Protein AF-A0A9Q6S818-F1 (afdb_monomer_lite)

Radius of gyration: 16.96 Å; chains: 1; bounding box: 37×35×47 Å

Secondary structure (DSSP, 8-state):
-PPPP-EEEEE--GGGHHHHHHHHHHHHHTT-EEE--SS---SSSHHHHHHHHHHT-SEEEEEE-TTTTTTTTSTT-HHHHHHHHHHHTT-EEEEEE-TT--TTSHHHHTT--GGGGGGGGS--EE--GGGHHHHHHHIIIIISSS---SPPPPPPHHHHHHHHHHHHHHHTSPPPPHHHHHHHHHHHHHHH--SHHHHHHHHHHHHHHH-

Sequence (211 aa):
MDRVEKSVFISYRRTNAPWALAVFLNLTQHGYDVFFDYQGIASGDFETVILENIRARAHFLILLTPSALERCDGADDWLRREIEVALNNRRNIVPLMLEGFDFGTPAIANHLTGKIDALRRYNALRLPMEYFFEAMSRLRDRHLNVPLTAAIHPASMTAQKAAKKDQASAATAVAVDGNELTAQQWFEQGFNATDPNEKVRCYSEVIRRLL

Foldseek 3Di:
DFDQAQEEEEQFDPLCLLVLLVLLQLSVVVPHNYFYCNPVPPDDPVVQLLLLSLLQGQEYEYEDFLCTLQPLQDPPDPSVVSLVSNVVQVHLYEYEYELPDDCPDPSNVVSCDDPNVCVVVHDYFYQYPVCNVVSSVCCVPPSSRDRGPGDRDHRDPVSVVVRVVSSVVSNPDDNRDPLSVVLSSLCSQLVPDPDPVSVVVSNVSSVVSVD

pLDDT: mean 90.52, std 8.69, range [45.56, 98.69]

Organism: NCBI:txid75105

InterPro domains:
  IPR000157 Toll/interleukin-1 receptor homology (TIR) domain [PF13676] (8-108)
  IPR000157 Toll/interleukin-1 receptor homology (TIR) domain [PS50104] (4-129)
  IPR035897 Toll/interleukin-1 receptor homology (TIR) domain superfamily [G3DSA:3.40.50.10140] (5-121)
  IPR035897 Toll/interleukin-1 receptor homology (TIR) domain superfamily [SSF52200] (4-103)
  IPR039184 Sterile alpha and TIR motif-containing protein 1 [PTHR22998] (7-182)

Structure (mmCIF, N/CA/C/O backbone):
data_AF-A0A9Q6S818-F1
#
_entry.id   AF-A0A9Q6S818-F1
#
loop_
_atom_site.group_PDB
_atom_site.id
_atom_site.type_symbol
_atom_site.label_atom_id
_atom_site.label_alt_id
_atom_site.label_comp_id
_atom_site.label_asym_id
_atom_site.label_entity_id
_atom_site.label_seq_id
_atom_site.pdbx_PDB_ins_code
_atom_site.Cartn_x
_atom_site.Cartn_y
_atom_site.Cartn_z
_atom_site.occupancy
_atom_site.B_iso_or_equiv
_atom_site.auth_seq_id
_atom_site.auth_comp_id
_atom_site.auth_asym_id
_atom_site.auth_atom_id
_atom_site.pdbx_PDB_model_num
ATOM 1 N N . MET A 1 1 ? -19.390 -15.065 17.633 1.00 46.06 1 MET A N 1
ATOM 2 C CA . MET A 1 1 ? -18.849 -14.772 16.292 1.00 46.06 1 MET A CA 1
ATOM 3 C C . MET A 1 1 ? -17.744 -13.769 16.499 1.00 46.06 1 MET A C 1
ATOM 5 O O . MET A 1 1 ? -18.035 -12.688 17.000 1.00 46.06 1 MET A O 1
ATOM 9 N N . ASP A 1 2 ? -16.504 -14.157 16.224 1.00 59.09 2 ASP A N 1
ATOM 10 C CA . ASP A 1 2 ? -15.371 -13.244 16.355 1.00 59.09 2 ASP A CA 1
ATOM 11 C C . ASP A 1 2 ? -15.578 -12.066 15.402 1.00 59.09 2 ASP A C 1
ATOM 13 O O . ASP A 1 2 ? -15.939 -12.244 14.235 1.00 59.09 2 ASP A O 1
ATOM 17 N N . ARG A 1 3 ? -15.453 -10.846 15.928 1.00 67.56 3 ARG A N 1
ATOM 18 C CA . ARG A 1 3 ? -15.653 -9.623 15.155 1.00 67.56 3 ARG A CA 1
ATOM 19 C C . ARG A 1 3 ? -14.507 -9.500 14.156 1.00 67.56 3 ARG A C 1
ATOM 21 O O . ARG A 1 3 ? -13.349 -9.430 14.551 1.00 67.56 3 ARG A O 1
ATOM 28 N N . VAL A 1 4 ? -14.840 -9.464 12.870 1.00 83.00 4 VAL A N 1
ATOM 29 C CA . VAL A 1 4 ? -13.870 -9.159 11.815 1.00 83.00 4 VAL A CA 1
ATOM 30 C C . VAL A 1 4 ? -13.569 -7.672 11.891 1.00 83.00 4 VAL A C 1
ATOM 32 O O . VAL A 1 4 ? -14.469 -6.834 11.774 1.00 83.00 4 VAL A O 1
ATOM 35 N N . GLU A 1 5 ? -12.307 -7.351 12.130 1.00 91.44 5 GLU A N 1
ATOM 36 C CA . GLU A 1 5 ? -11.853 -5.971 12.147 1.00 91.44 5 GLU A CA 1
ATOM 37 C C . GLU A 1 5 ? -11.855 -5.404 10.729 1.00 91.44 5 GLU A C 1
ATOM 39 O O . GLU A 1 5 ? -11.585 -6.097 9.753 1.00 91.44 5 GLU A O 1
ATOM 44 N N . LYS A 1 6 ? -12.191 -4.123 10.602 1.00 94.69 6 LYS A N 1
ATOM 45 C CA . LYS A 1 6 ? -12.276 -3.443 9.302 1.00 94.69 6 LYS A CA 1
ATOM 46 C C . LYS A 1 6 ? -11.337 -2.247 9.206 1.00 94.69 6 LYS A C 1
ATOM 48 O O . LYS A 1 6 ? -11.573 -1.343 8.415 1.00 94.69 6 LYS A O 1
ATOM 53 N N . SER A 1 7 ? -10.280 -2.226 10.011 1.00 96.44 7 SER A N 1
ATOM 54 C CA . SER A 1 7 ? -9.296 -1.146 10.009 1.00 96.44 7 SER A CA 1
ATOM 55 C C . SER A 1 7 ? -8.042 -1.545 9.220 1.00 96.44 7 SER A C 1
ATOM 57 O O . SER A 1 7 ? -7.454 -2.605 9.450 1.00 96.44 7 SER A O 1
ATOM 59 N N . VAL A 1 8 ? -7.649 -0.715 8.252 1.00 98.06 8 VAL A N 1
ATOM 60 C CA . VAL A 1 8 ? -6.630 -1.032 7.238 1.00 98.06 8 VAL A CA 1
ATOM 61 C C . VAL A 1 8 ? -5.610 0.094 7.113 1.00 98.06 8 VAL A C 1
ATOM 63 O O . VAL A 1 8 ? -5.975 1.243 6.888 1.00 98.06 8 VAL A O 1
ATOM 66 N N . PHE A 1 9 ? -4.330 -0.221 7.266 1.00 98.12 9 PHE A N 1
ATOM 67 C CA . PHE A 1 9 ? -3.237 0.672 6.891 1.00 98.12 9 PHE A CA 1
ATOM 68 C C . PHE A 1 9 ? -2.761 0.310 5.479 1.00 98.12 9 PHE A C 1
ATOM 70 O O . PHE A 1 9 ? -2.552 -0.874 5.217 1.00 98.12 9 PHE A O 1
ATOM 77 N N . ILE A 1 10 ? -2.578 1.286 4.585 1.00 98.50 10 ILE A N 1
ATOM 78 C CA . ILE A 1 10 ? -1.986 1.073 3.254 1.00 98.50 10 ILE A CA 1
ATOM 79 C C . ILE A 1 10 ? -0.596 1.708 3.208 1.00 98.50 10 ILE A C 1
ATOM 81 O O . ILE A 1 10 ? -0.443 2.921 3.311 1.00 98.50 10 ILE A O 1
ATOM 85 N N . SER A 1 11 ? 0.404 0.859 3.011 1.00 97.75 11 SER A N 1
ATOM 86 C CA . SER A 1 11 ? 1.807 1.198 2.810 1.00 97.75 11 SER A CA 1
ATOM 87 C C . SER A 1 11 ? 2.137 1.133 1.318 1.00 97.75 11 SER A C 1
ATOM 89 O O . SER A 1 11 ? 1.777 0.172 0.630 1.00 97.75 11 SER A O 1
ATOM 91 N N . TYR A 1 12 ? 2.764 2.178 0.781 1.00 96.31 12 TYR A N 1
ATOM 92 C CA . TYR A 1 12 ? 2.995 2.322 -0.657 1.00 96.31 12 TYR A CA 1
ATOM 93 C C . TYR A 1 12 ? 4.141 3.303 -0.943 1.00 96.31 12 TYR A C 1
ATOM 95 O O . TYR A 1 12 ? 4.525 4.110 -0.096 1.00 96.31 12 TYR A O 1
ATOM 103 N N . ARG A 1 13 ? 4.695 3.258 -2.159 1.00 93.06 13 ARG A N 1
ATOM 104 C CA . ARG A 1 13 ? 5.561 4.331 -2.668 1.00 93.06 13 ARG A CA 1
ATOM 105 C C . ARG A 1 13 ? 4.714 5.438 -3.267 1.00 93.06 13 ARG A C 1
ATOM 107 O O . ARG A 1 13 ? 3.724 5.151 -3.919 1.00 93.06 13 ARG A O 1
ATOM 114 N N . ARG A 1 14 ? 5.146 6.696 -3.142 1.00 88.62 14 ARG A N 1
ATOM 115 C CA . ARG A 1 14 ? 4.432 7.853 -3.723 1.00 88.62 14 ARG A CA 1
ATOM 116 C C . ARG A 1 14 ? 4.210 7.745 -5.234 1.00 88.62 14 ARG A C 1
ATOM 118 O O . ARG A 1 14 ? 3.197 8.226 -5.723 1.00 88.62 14 ARG A O 1
ATOM 125 N N . THR A 1 15 ? 5.109 7.073 -5.952 1.00 87.12 15 THR A N 1
ATOM 126 C CA . THR A 1 15 ? 4.954 6.719 -7.376 1.00 87.12 15 THR A CA 1
ATOM 127 C C . THR A 1 15 ? 3.711 5.870 -7.654 1.00 87.12 15 THR A C 1
ATOM 129 O O . THR A 1 15 ? 3.217 5.860 -8.771 1.00 87.12 15 THR A O 1
ATOM 132 N N . ASN A 1 16 ? 3.174 5.213 -6.625 1.00 90.56 16 ASN A N 1
ATOM 133 C CA . ASN A 1 16 ? 2.049 4.291 -6.677 1.00 90.56 16 ASN A CA 1
ATOM 134 C C . ASN A 1 16 ? 0.777 4.908 -6.064 1.00 90.56 16 ASN A C 1
ATOM 136 O O . ASN A 1 16 ? -0.156 4.181 -5.710 1.00 90.56 16 ASN A O 1
ATOM 140 N N . ALA A 1 17 ? 0.746 6.235 -5.875 1.00 91.56 17 ALA A N 1
ATOM 141 C CA . ALA A 1 17 ? -0.388 6.949 -5.290 1.00 91.56 17 ALA A CA 1
ATOM 142 C C . ALA A 1 17 ? -1.730 6.670 -5.993 1.00 91.56 17 ALA A C 1
ATOM 144 O O . ALA A 1 17 ? -2.706 6.453 -5.270 1.00 91.56 17 ALA A O 1
ATOM 145 N N . PRO A 1 18 ? -1.805 6.573 -7.339 1.00 91.88 18 PRO A N 1
ATOM 146 C CA . PRO A 1 18 ? -3.041 6.195 -8.025 1.00 91.88 18 PRO A CA 1
ATOM 147 C C . PRO A 1 18 ? -3.608 4.849 -7.548 1.00 91.88 18 PRO A C 1
ATOM 149 O O . PRO A 1 18 ? -4.795 4.743 -7.240 1.00 91.88 18 PRO A O 1
ATOM 152 N N . TRP A 1 19 ? -2.765 3.822 -7.386 1.00 94.69 19 TRP A N 1
ATOM 153 C CA . TRP A 1 19 ? -3.207 2.526 -6.857 1.00 94.69 19 TRP A CA 1
ATOM 154 C C . TRP A 1 19 ? -3.614 2.586 -5.388 1.00 94.69 19 TRP A C 1
ATOM 156 O O . TRP A 1 19 ? -4.632 2.001 -5.018 1.00 94.69 19 TRP A O 1
ATOM 166 N N . ALA A 1 20 ? -2.844 3.281 -4.545 1.00 95.81 20 ALA A N 1
ATOM 167 C CA . ALA A 1 20 ? -3.191 3.443 -3.133 1.00 95.81 20 ALA A CA 1
ATOM 168 C C . ALA A 1 20 ? -4.554 4.129 -2.974 1.00 95.81 20 ALA A C 1
ATOM 170 O O . ALA A 1 20 ? -5.391 3.654 -2.204 1.00 95.81 20 ALA A O 1
ATOM 171 N N . LEU A 1 21 ? -4.812 5.176 -3.763 1.00 95.31 21 LEU A N 1
ATOM 172 C CA . LEU A 1 21 ? -6.091 5.873 -3.787 1.00 95.31 21 LEU A CA 1
ATOM 173 C C . LEU A 1 21 ? -7.224 4.972 -4.304 1.00 95.31 21 LEU A C 1
ATOM 175 O O . LEU A 1 21 ? -8.287 4.919 -3.686 1.00 95.31 21 LEU A O 1
ATOM 179 N N . ALA A 1 22 ? -7.004 4.201 -5.374 1.00 95.12 22 ALA A N 1
ATOM 180 C CA . ALA A 1 22 ? -8.005 3.267 -5.897 1.00 95.12 22 ALA A CA 1
ATOM 181 C C . ALA A 1 22 ? -8.399 2.194 -4.861 1.00 95.12 22 ALA A C 1
ATOM 183 O O . ALA A 1 22 ? -9.587 1.931 -4.643 1.00 95.12 22 ALA A O 1
ATOM 184 N N . VAL A 1 23 ? -7.413 1.602 -4.177 1.00 97.44 23 VAL A N 1
ATOM 185 C CA . VAL A 1 23 ? -7.635 0.631 -3.093 1.00 97.44 23 VAL A CA 1
ATOM 186 C C . VAL A 1 23 ? -8.357 1.293 -1.916 1.00 97.44 23 VAL A C 1
ATOM 188 O O . VAL A 1 23 ? -9.327 0.730 -1.404 1.00 97.44 23 VAL A O 1
ATOM 191 N N . PHE A 1 24 ? -7.939 2.499 -1.519 1.00 97.75 24 PHE A N 1
ATOM 192 C CA . PHE A 1 24 ? -8.573 3.283 -0.458 1.00 97.75 24 PHE A CA 1
ATOM 193 C C . PHE A 1 24 ? -10.056 3.546 -0.740 1.00 97.75 24 PHE A C 1
ATOM 195 O O . PHE A 1 24 ? -10.899 3.246 0.110 1.00 97.75 24 PHE A O 1
ATOM 202 N N . LEU A 1 25 ? -10.388 4.062 -1.927 1.00 96.06 25 LEU A N 1
ATOM 203 C CA . LEU A 1 25 ? -11.764 4.378 -2.314 1.00 96.06 25 LEU A CA 1
ATOM 204 C C . LEU A 1 25 ? -12.632 3.119 -2.299 1.00 96.06 25 LEU A C 1
ATOM 206 O O . LEU A 1 25 ? -13.711 3.113 -1.704 1.00 96.06 25 LEU A O 1
ATOM 210 N N . ASN A 1 26 ? -12.137 2.027 -2.885 1.00 96.88 26 ASN A N 1
ATOM 211 C CA . ASN A 1 26 ? -12.872 0.772 -2.939 1.00 96.88 26 ASN A CA 1
ATOM 212 C C . ASN A 1 26 ? -13.132 0.187 -1.539 1.00 96.88 26 ASN A C 1
ATOM 214 O O . ASN A 1 26 ? -14.260 -0.202 -1.240 1.00 96.88 26 ASN A O 1
ATOM 218 N N . LEU A 1 27 ? -12.126 0.146 -0.662 1.00 98.00 27 LEU A N 1
ATOM 219 C CA . LEU A 1 27 ? -12.290 -0.366 0.701 1.00 98.00 27 LEU A CA 1
ATOM 220 C C . LEU A 1 27 ? -13.211 0.528 1.543 1.00 98.00 27 LEU A C 1
ATOM 222 O O . LEU A 1 27 ? -14.091 0.018 2.237 1.00 98.00 27 LEU A O 1
ATOM 226 N N . THR A 1 28 ? -13.074 1.850 1.436 1.00 96.69 28 THR A N 1
ATOM 227 C CA . THR A 1 28 ? -13.917 2.811 2.167 1.00 96.69 28 THR A CA 1
ATOM 228 C C . THR A 1 28 ? -15.388 2.682 1.762 1.00 96.69 28 THR A C 1
ATOM 230 O O . THR A 1 28 ? -16.261 2.628 2.628 1.00 96.69 28 THR A O 1
ATOM 233 N N . GLN A 1 29 ? -15.676 2.507 0.465 1.00 96.12 29 GLN A N 1
ATOM 234 C CA . GLN A 1 29 ? -17.032 2.226 -0.036 1.00 96.12 29 GLN A CA 1
ATOM 235 C C . GLN A 1 29 ? -17.642 0.936 0.543 1.00 96.12 29 GLN A C 1
ATOM 237 O O . GLN A 1 29 ? -18.862 0.801 0.587 1.00 96.12 29 GLN A O 1
ATOM 242 N N . HIS A 1 30 ? -16.815 0.005 1.029 1.00 96.81 30 HIS A N 1
ATOM 243 C CA . HIS A 1 30 ? -17.241 -1.251 1.659 1.00 96.81 30 HIS A CA 1
ATOM 244 C C . HIS A 1 30 ? -17.150 -1.219 3.201 1.00 96.81 30 HIS A C 1
ATOM 246 O O . HIS A 1 30 ? -17.195 -2.264 3.866 1.00 96.81 30 HIS A O 1
ATOM 252 N N . GLY A 1 31 ? -17.053 -0.019 3.783 1.00 96.00 31 GLY A N 1
ATOM 253 C CA . GLY A 1 31 ? -17.130 0.212 5.225 1.00 96.00 31 GLY A CA 1
ATOM 254 C C . GLY A 1 31 ? -15.853 -0.119 5.994 1.00 96.00 31 GLY A C 1
ATOM 255 O O . GLY A 1 31 ? -15.938 -0.459 7.175 1.00 96.00 31 GLY A O 1
ATOM 256 N N . TYR A 1 32 ? -14.691 -0.071 5.338 1.00 97.44 32 TYR A N 1
ATOM 257 C CA . TYR A 1 32 ? -13.397 -0.156 6.014 1.00 97.44 32 TYR A CA 1
ATOM 258 C C . TYR A 1 32 ? -12.926 1.226 6.490 1.00 97.44 32 TYR A C 1
ATOM 260 O O . TYR A 1 32 ? -13.090 2.221 5.789 1.00 97.44 32 TYR A O 1
ATOM 268 N N . ASP A 1 33 ? -12.304 1.270 7.669 1.00 96.75 33 ASP A N 1
ATOM 269 C CA . ASP A 1 33 ? -11.538 2.419 8.162 1.00 96.75 33 ASP A CA 1
ATOM 270 C C . ASP A 1 33 ? -10.105 2.333 7.624 1.00 96.75 33 ASP A C 1
ATOM 272 O O . ASP A 1 33 ? -9.263 1.602 8.153 1.00 96.75 33 ASP A O 1
ATOM 276 N N . VAL A 1 34 ? -9.836 3.050 6.536 1.00 97.75 34 VAL A N 1
ATOM 277 C CA . VAL A 1 34 ? -8.579 2.943 5.788 1.00 97.75 34 VAL A CA 1
ATOM 278 C C . VAL A 1 34 ? -7.716 4.174 6.014 1.00 97.75 34 VAL A C 1
ATOM 280 O O . VAL A 1 34 ? -8.200 5.289 5.861 1.00 97.75 34 VAL A O 1
ATOM 283 N N . PHE A 1 35 ? -6.437 4.005 6.332 1.00 96.56 35 PHE A N 1
ATOM 284 C CA . PHE A 1 35 ? -5.482 5.111 6.420 1.00 96.56 35 PHE A CA 1
ATOM 285 C C . PHE A 1 35 ? -4.232 4.846 5.595 1.00 96.56 35 PHE A C 1
ATOM 287 O O . PHE A 1 35 ? -3.737 3.721 5.540 1.00 96.56 35 PHE A O 1
ATOM 294 N N . PHE A 1 36 ? -3.728 5.917 4.995 1.00 95.25 36 PHE A N 1
ATOM 295 C CA . PHE A 1 36 ? -2.456 5.994 4.297 1.00 95.25 36 PHE A CA 1
ATOM 296 C C . PHE A 1 36 ? -2.005 7.456 4.278 1.00 95.25 36 PHE A C 1
ATOM 298 O O . PHE A 1 36 ? -2.848 8.355 4.319 1.00 95.25 36 PHE A O 1
ATOM 305 N N . ASP A 1 37 ? -0.695 7.693 4.221 1.00 91.62 37 ASP A N 1
ATOM 306 C CA . ASP A 1 37 ? -0.135 9.044 4.096 1.00 91.62 37 ASP A CA 1
ATOM 307 C C . ASP A 1 37 ? -0.396 9.580 2.681 1.00 91.62 37 ASP A C 1
ATOM 309 O O . ASP A 1 37 ? 0.399 9.370 1.765 1.00 91.62 37 ASP A O 1
ATOM 313 N N . TYR A 1 38 ? -1.554 10.210 2.476 1.00 87.69 38 TYR A N 1
ATOM 314 C CA . TYR A 1 38 ? -1.954 10.750 1.173 1.00 87.69 38 TYR A CA 1
ATOM 315 C C . TYR A 1 38 ? -1.292 12.100 0.881 1.00 87.69 38 TYR A C 1
ATOM 317 O O . TYR A 1 38 ? -0.806 12.332 -0.223 1.00 87.69 38 TYR A O 1
ATOM 325 N N . GLN A 1 39 ? -1.271 13.007 1.863 1.00 80.62 39 GLN A N 1
ATOM 326 C CA . GLN A 1 39 ? -0.778 14.370 1.652 1.00 80.62 39 GLN A CA 1
ATOM 327 C C . GLN A 1 39 ? 0.747 14.485 1.766 1.00 80.62 39 GLN A C 1
ATOM 329 O O . GLN A 1 39 ? 1.303 15.491 1.326 1.00 80.62 39 GLN A O 1
ATOM 334 N N . GLY A 1 40 ? 1.426 13.498 2.362 1.00 73.12 40 GLY A N 1
ATOM 335 C CA . GLY A 1 40 ? 2.783 13.689 2.851 1.00 73.12 40 GLY A CA 1
ATOM 336 C C . GLY A 1 40 ? 2.744 14.656 4.025 1.00 73.12 40 GLY A C 1
ATOM 337 O O . GLY A 1 40 ? 2.848 15.866 3.830 1.00 73.12 40 GLY A O 1
ATOM 338 N N . ILE A 1 41 ? 2.538 14.159 5.244 1.00 58.72 41 ILE A N 1
ATOM 339 C CA . ILE A 1 41 ? 2.359 15.042 6.409 1.00 58.72 41 ILE A CA 1
ATOM 340 C C . ILE A 1 41 ? 3.578 15.978 6.556 1.00 58.72 41 ILE A C 1
ATOM 342 O O . ILE A 1 41 ? 4.717 15.560 6.770 1.00 58.72 41 ILE A O 1
ATOM 346 N N . ALA A 1 42 ? 3.318 17.281 6.420 1.00 48.47 42 ALA A N 1
ATOM 347 C CA . ALA A 1 42 ? 4.318 18.339 6.457 1.00 48.47 42 ALA A CA 1
ATOM 348 C C . ALA A 1 42 ? 4.873 18.535 7.883 1.00 48.47 42 ALA A C 1
ATOM 350 O O . ALA A 1 42 ? 4.155 19.004 8.759 1.00 48.47 42 ALA A O 1
ATOM 351 N N . SER A 1 43 ? 6.146 18.163 8.072 1.00 45.56 43 SER A N 1
ATOM 352 C CA . SER A 1 43 ? 7.059 18.432 9.204 1.00 45.56 43 SER A CA 1
ATOM 353 C C . SER A 1 43 ? 6.505 18.309 10.639 1.00 45.56 43 SER A C 1
ATOM 355 O O . SER A 1 43 ? 5.713 19.132 11.094 1.00 45.56 43 SER A O 1
ATOM 357 N N . GLY A 1 44 ? 7.035 17.346 11.401 1.00 62.28 44 GLY A N 1
ATOM 358 C CA . GLY A 1 44 ? 6.781 17.153 12.833 1.00 62.28 44 GLY A CA 1
ATOM 359 C C . GLY A 1 44 ? 6.948 15.688 13.248 1.00 62.28 44 GLY A C 1
ATOM 360 O O . GLY A 1 44 ? 7.698 14.952 12.611 1.00 62.28 44 GLY A O 1
ATOM 361 N N . ASP A 1 45 ? 6.189 15.266 14.266 1.00 68.38 45 ASP A N 1
ATOM 362 C CA . ASP A 1 45 ? 6.062 13.899 14.818 1.00 68.38 45 ASP A CA 1
ATOM 363 C C . ASP A 1 45 ? 5.404 12.885 13.842 1.00 68.38 45 ASP A C 1
ATOM 365 O O . ASP A 1 45 ? 4.618 12.015 14.216 1.00 68.38 45 ASP A O 1
ATOM 369 N N . PHE A 1 46 ? 5.673 13.042 12.544 1.00 79.94 46 PHE A N 1
ATOM 370 C CA . PHE A 1 46 ? 5.094 12.276 11.441 1.00 79.94 46 PHE A CA 1
ATOM 371 C C . PHE A 1 46 ? 5.361 10.778 11.565 1.00 79.94 46 PHE A C 1
ATOM 373 O O . PHE A 1 46 ? 4.457 9.972 11.347 1.00 79.94 46 PHE A O 1
ATOM 380 N N . GLU A 1 47 ? 6.584 10.427 11.971 1.00 86.56 47 GLU A N 1
ATOM 381 C CA . GLU A 1 47 ? 6.970 9.048 12.255 1.00 86.56 47 GLU A CA 1
ATOM 382 C C . GLU A 1 47 ? 5.988 8.413 13.234 1.00 86.56 47 GLU A C 1
ATOM 384 O O . GLU A 1 47 ? 5.368 7.394 12.940 1.00 86.56 47 GLU A O 1
ATOM 389 N N . THR A 1 48 ? 5.789 9.062 14.378 1.00 89.31 48 THR A N 1
ATOM 390 C CA . THR A 1 48 ? 4.908 8.568 15.430 1.00 89.31 48 THR A CA 1
ATOM 391 C C . THR A 1 48 ? 3.482 8.439 14.926 1.00 89.31 48 THR A C 1
ATOM 393 O O . THR A 1 48 ? 2.863 7.403 15.155 1.00 89.31 48 THR A O 1
ATOM 396 N N . VAL A 1 49 ? 2.978 9.416 14.164 1.00 91.25 49 VAL A N 1
ATOM 397 C CA . VAL A 1 49 ? 1.638 9.335 13.567 1.00 91.25 49 VAL A CA 1
ATOM 398 C C . VAL A 1 49 ? 1.490 8.095 12.687 1.00 91.25 49 VAL A C 1
ATOM 400 O O . VAL A 1 49 ? 0.522 7.353 12.861 1.00 91.25 49 VAL A O 1
ATOM 403 N N . ILE A 1 50 ? 2.422 7.837 11.767 1.00 92.94 50 ILE A N 1
ATOM 404 C CA . ILE A 1 50 ? 2.365 6.649 10.904 1.00 92.94 50 ILE A CA 1
ATOM 405 C C . ILE A 1 50 ? 2.429 5.376 11.744 1.00 92.94 50 ILE A C 1
ATOM 407 O O . ILE A 1 50 ? 1.561 4.509 11.627 1.00 92.94 50 ILE A O 1
ATOM 411 N N . LEU A 1 51 ? 3.439 5.261 12.607 1.00 94.19 51 LEU A N 1
ATOM 412 C CA . LEU A 1 51 ? 3.693 4.033 13.352 1.00 94.19 51 LEU A CA 1
ATOM 413 C C . LEU A 1 51 ? 2.553 3.711 14.327 1.00 94.19 51 LEU A C 1
ATOM 415 O O . LEU A 1 51 ? 2.182 2.546 14.478 1.00 94.19 51 LEU A O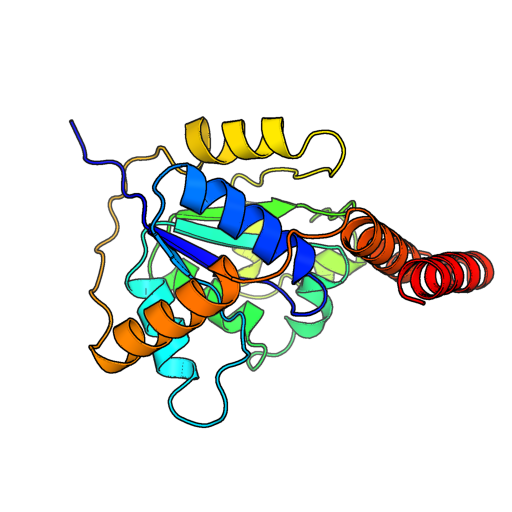 1
ATOM 419 N N . GLU A 1 52 ? 1.955 4.721 14.961 1.00 94.94 52 GLU A N 1
ATOM 420 C CA . GLU A 1 52 ? 0.747 4.556 15.772 1.00 94.94 52 GLU A CA 1
ATOM 421 C C . GLU A 1 52 ? -0.439 4.098 14.929 1.00 94.94 52 GLU A C 1
ATOM 423 O O . GLU A 1 52 ? -1.158 3.183 15.328 1.00 94.94 52 GLU A O 1
ATOM 428 N N . ASN A 1 53 ? -0.627 4.674 13.742 1.00 95.56 53 ASN A N 1
ATOM 429 C CA . ASN A 1 53 ? -1.708 4.280 12.848 1.00 95.56 53 ASN A CA 1
ATOM 430 C C . ASN A 1 53 ? -1.534 2.858 12.284 1.00 95.56 53 ASN A C 1
ATOM 432 O O . ASN A 1 53 ? -2.546 2.217 11.997 1.00 95.56 53 ASN A O 1
ATOM 436 N N . ILE A 1 54 ? -0.308 2.334 12.179 1.00 96.31 54 ILE A N 1
ATOM 437 C CA . ILE A 1 54 ? -0.055 0.911 11.888 1.00 96.31 54 ILE A CA 1
ATOM 438 C C . ILE A 1 54 ? -0.488 0.040 13.074 1.00 96.31 54 ILE A C 1
ATOM 440 O O . ILE A 1 54 ? -1.184 -0.958 12.893 1.00 96.31 54 ILE A O 1
ATOM 444 N N . ARG A 1 55 ? -0.110 0.415 14.304 1.00 95.56 55 ARG A N 1
ATOM 445 C CA . ARG A 1 55 ? -0.442 -0.336 15.536 1.00 95.56 55 ARG A CA 1
ATOM 446 C C . ARG A 1 55 ? -1.939 -0.327 15.862 1.00 95.56 55 ARG A C 1
ATOM 448 O O . ARG A 1 55 ? -2.453 -1.298 16.419 1.00 95.56 55 ARG A O 1
ATOM 455 N N . ALA A 1 56 ? -2.624 0.754 15.500 1.00 95.25 56 ALA A N 1
ATOM 456 C CA . ALA A 1 56 ? -4.053 0.952 15.721 1.00 95.25 56 ALA A CA 1
ATOM 457 C C . ALA A 1 56 ? -4.947 0.242 14.707 1.00 95.25 56 ALA A C 1
ATOM 459 O O . ALA A 1 56 ? -6.170 0.289 14.836 1.00 95.25 56 ALA A O 1
ATOM 460 N N . ARG A 1 57 ? -4.359 -0.419 13.706 1.00 95.31 57 ARG A N 1
ATOM 461 C CA . ARG A 1 57 ? -5.111 -1.100 12.658 1.00 95.31 57 ARG A CA 1
ATOM 462 C C . ARG A 1 57 ? -4.881 -2.591 12.670 1.00 95.31 57 ARG A C 1
ATOM 464 O O . ARG A 1 57 ? -3.882 -3.103 13.170 1.00 95.31 57 ARG A O 1
ATOM 471 N N . ALA A 1 58 ? -5.874 -3.287 12.156 1.00 95.69 58 ALA A N 1
ATOM 472 C CA . ALA A 1 58 ? -5.920 -4.730 12.080 1.00 95.69 58 ALA A CA 1
ATOM 473 C C . ALA A 1 58 ? -5.084 -5.259 10.910 1.00 95.69 58 ALA A C 1
ATOM 475 O O . ALA A 1 58 ? -4.248 -6.157 11.063 1.00 95.69 58 ALA A O 1
ATOM 476 N N . HIS A 1 59 ? -5.304 -4.660 9.744 1.00 97.62 59 HIS A N 1
ATOM 477 C CA . HIS A 1 59 ? -4.729 -5.089 8.482 1.00 97.62 59 HIS A CA 1
ATOM 478 C C . HIS A 1 59 ? -3.677 -4.101 8.001 1.00 97.62 59 HIS A C 1
ATOM 480 O O . HIS A 1 59 ? -3.825 -2.889 8.155 1.00 97.62 59 HIS A O 1
ATOM 486 N N . PHE A 1 60 ? -2.632 -4.635 7.382 1.00 98.12 60 PHE A N 1
ATOM 487 C CA . PHE A 1 60 ? -1.566 -3.869 6.760 1.00 98.12 60 PHE A CA 1
ATOM 488 C C . PHE A 1 60 ? -1.444 -4.312 5.304 1.00 98.12 60 PHE A C 1
ATOM 490 O O . PHE A 1 60 ? -1.028 -5.432 5.014 1.00 98.12 60 PHE A O 1
ATOM 497 N N . LEU A 1 61 ? -1.849 -3.449 4.383 1.00 98.69 61 LEU A N 1
ATOM 498 C CA . LEU A 1 61 ? -1.677 -3.659 2.954 1.00 98.69 61 LEU A CA 1
ATOM 499 C C . LEU A 1 61 ? -0.365 -3.025 2.529 1.00 98.69 61 LEU A C 1
ATOM 501 O O . LEU A 1 61 ? -0.093 -1.888 2.902 1.00 98.69 61 LEU A O 1
ATOM 505 N N . ILE A 1 62 ? 0.415 -3.736 1.723 1.00 98.25 62 ILE A N 1
ATOM 506 C CA . ILE A 1 62 ? 1.592 -3.163 1.075 1.00 98.25 62 ILE A CA 1
ATOM 507 C C . ILE A 1 62 ? 1.487 -3.305 -0.433 1.00 98.25 62 ILE A C 1
ATOM 509 O O . ILE A 1 62 ? 1.318 -4.411 -0.941 1.00 98.25 62 ILE A O 1
ATOM 513 N N . LEU A 1 63 ? 1.582 -2.185 -1.144 1.00 98.00 63 LEU A N 1
ATOM 514 C CA . LEU A 1 63 ? 1.557 -2.153 -2.602 1.00 98.00 63 LEU A CA 1
ATOM 515 C C . LEU A 1 63 ? 2.967 -2.398 -3.135 1.00 98.00 63 LEU A C 1
ATOM 517 O O . LEU A 1 63 ? 3.879 -1.608 -2.895 1.00 98.00 63 LEU A O 1
ATOM 521 N N . LEU A 1 64 ? 3.126 -3.497 -3.865 1.00 97.19 64 LEU A N 1
ATOM 522 C CA . LEU A 1 64 ? 4.396 -3.952 -4.408 1.00 97.19 64 LEU A CA 1
ATOM 523 C C . LEU A 1 64 ? 4.351 -3.888 -5.931 1.00 97.19 64 LEU A C 1
ATOM 525 O O . LEU A 1 64 ? 3.793 -4.773 -6.576 1.00 97.19 64 LEU A O 1
ATOM 529 N N . THR A 1 65 ? 4.932 -2.830 -6.485 1.00 95.44 65 THR A N 1
ATOM 530 C CA . THR A 1 65 ? 5.341 -2.744 -7.893 1.00 95.44 65 THR A CA 1
ATOM 531 C C . THR A 1 65 ? 6.824 -3.094 -8.017 1.00 95.44 65 THR A C 1
ATOM 533 O O . THR A 1 65 ? 7.520 -3.115 -6.996 1.00 95.44 65 THR A O 1
ATOM 536 N N . PRO A 1 66 ? 7.337 -3.397 -9.219 1.00 94.06 6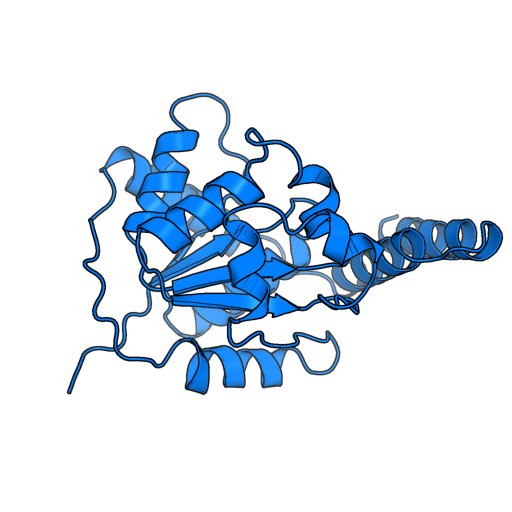6 PRO A N 1
ATOM 537 C CA . PRO A 1 66 ? 8.740 -3.765 -9.402 1.00 94.06 66 PRO A CA 1
ATOM 538 C C . PRO A 1 66 ? 9.753 -2.797 -8.772 1.00 94.06 66 PRO A C 1
ATOM 540 O O . PRO A 1 66 ? 10.697 -3.251 -8.125 1.00 94.06 66 PRO A O 1
ATOM 543 N N . SER A 1 67 ? 9.512 -1.487 -8.859 1.00 92.44 67 SER A N 1
ATOM 544 C CA . SER A 1 67 ? 10.354 -0.462 -8.228 1.00 92.44 67 SER A CA 1
ATOM 545 C C . SER A 1 67 ? 10.146 -0.300 -6.710 1.00 92.44 67 SER A C 1
ATOM 547 O O . SER A 1 67 ? 10.961 0.320 -6.024 1.00 92.44 67 SER A O 1
ATOM 549 N N . ALA A 1 68 ? 9.081 -0.870 -6.128 1.00 93.50 68 ALA A N 1
ATOM 550 C CA . ALA A 1 68 ? 8.638 -0.538 -4.771 1.00 93.50 68 ALA A CA 1
ATOM 551 C C . ALA A 1 68 ? 9.673 -0.843 -3.677 1.00 93.50 68 ALA A C 1
ATOM 553 O O . ALA A 1 68 ? 9.706 -0.158 -2.652 1.00 93.50 68 ALA A O 1
ATOM 554 N N . LEU A 1 69 ? 10.528 -1.849 -3.870 1.00 92.56 69 LEU A N 1
ATOM 555 C CA . LEU A 1 69 ? 11.511 -2.268 -2.868 1.00 92.56 69 LEU A CA 1
ATOM 556 C C . LEU A 1 69 ? 12.923 -1.718 -3.105 1.00 92.56 69 LEU A C 1
ATOM 558 O O . LEU A 1 69 ? 13.772 -1.944 -2.254 1.00 92.56 69 LEU A O 1
ATOM 562 N N . GLU A 1 70 ? 13.170 -0.945 -4.169 1.00 89.81 70 GLU A N 1
ATOM 563 C CA . GLU A 1 70 ? 14.522 -0.509 -4.580 1.00 89.81 70 GLU A CA 1
ATOM 564 C C . GLU A 1 70 ? 15.327 0.172 -3.455 1.00 89.81 70 GLU A C 1
ATOM 566 O O . GLU A 1 70 ? 16.542 0.039 -3.352 1.00 89.81 70 GLU A O 1
ATOM 571 N N . ARG A 1 71 ? 14.639 0.887 -2.559 1.00 85.88 71 ARG A N 1
ATOM 572 C CA . ARG A 1 71 ? 15.254 1.628 -1.446 1.00 85.88 71 ARG A CA 1
ATOM 573 C C . ARG A 1 71 ? 15.272 0.870 -0.119 1.00 85.88 71 ARG A C 1
ATOM 575 O O . ARG A 1 71 ? 15.823 1.376 0.856 1.00 85.88 71 ARG A O 1
ATOM 582 N N . CYS A 1 72 ? 14.684 -0.324 -0.060 1.00 87.88 72 CYS A N 1
ATOM 583 C CA . CYS A 1 72 ? 14.521 -1.084 1.179 1.00 87.88 72 CYS A CA 1
ATOM 584 C C . CYS A 1 72 ? 15.828 -1.686 1.718 1.00 87.88 72 CYS A C 1
ATOM 586 O O . CYS A 1 72 ? 15.819 -2.247 2.812 1.00 87.88 72 CYS A O 1
ATOM 588 N N . ASP A 1 73 ? 16.959 -1.542 1.025 1.00 83.25 73 ASP A N 1
ATOM 589 C CA . ASP A 1 73 ? 18.268 -1.943 1.558 1.00 83.25 73 ASP A CA 1
ATOM 590 C C . ASP A 1 73 ? 18.698 -1.076 2.748 1.00 83.25 73 ASP A C 1
ATOM 592 O O . ASP A 1 73 ? 19.352 -1.560 3.675 1.00 83.25 73 ASP A O 1
ATOM 596 N N . GLY A 1 74 ? 18.275 0.192 2.766 1.00 82.06 74 GLY A N 1
ATOM 597 C CA . GLY A 1 74 ? 18.541 1.122 3.858 1.00 82.06 74 GLY A CA 1
ATOM 598 C C . GLY A 1 74 ? 17.592 0.925 5.042 1.00 82.06 74 GLY A C 1
ATOM 599 O O . GLY A 1 74 ? 16.375 0.869 4.875 1.00 82.06 74 GLY A O 1
ATOM 600 N N . ALA A 1 75 ? 18.133 0.895 6.263 1.00 77.88 75 ALA A N 1
ATOM 601 C CA . ALA A 1 75 ? 17.335 0.847 7.498 1.00 77.88 75 ALA A CA 1
ATOM 602 C C . ALA A 1 75 ? 16.481 2.117 7.729 1.00 77.88 75 ALA A C 1
ATOM 604 O O . ALA A 1 75 ? 15.511 2.097 8.488 1.00 77.88 75 ALA A O 1
ATOM 605 N N . ASP A 1 76 ? 16.827 3.214 7.053 1.00 84.12 76 ASP A N 1
ATOM 606 C CA . ASP A 1 76 ? 16.114 4.493 7.118 1.00 84.12 76 ASP A CA 1
ATOM 607 C C . ASP A 1 76 ? 15.011 4.633 6.060 1.00 84.12 76 ASP A C 1
ATOM 609 O O . ASP A 1 76 ? 14.348 5.667 5.989 1.00 84.12 76 ASP A O 1
ATOM 613 N N . ASP A 1 77 ? 14.787 3.605 5.234 1.00 90.75 77 ASP A N 1
ATOM 614 C CA . ASP A 1 77 ? 13.681 3.618 4.285 1.00 90.75 77 ASP A CA 1
ATOM 615 C C . ASP A 1 77 ? 12.329 3.476 4.995 1.00 90.75 77 ASP A C 1
ATOM 617 O O . ASP A 1 77 ? 12.094 2.551 5.775 1.00 90.75 77 ASP A O 1
ATOM 621 N N . TRP A 1 78 ? 11.413 4.391 4.681 1.00 91.12 78 TRP A N 1
ATOM 622 C CA . TRP A 1 78 ? 10.096 4.450 5.307 1.00 91.12 78 TRP A CA 1
ATOM 623 C C . TRP A 1 78 ? 9.267 3.191 5.083 1.00 91.12 78 TRP A C 1
ATOM 625 O O . TRP A 1 78 ? 8.737 2.647 6.046 1.00 91.12 78 TRP A O 1
ATOM 635 N N . LEU A 1 79 ? 9.200 2.682 3.849 1.00 94.06 79 LEU A N 1
ATOM 636 C CA . LEU A 1 79 ? 8.424 1.475 3.551 1.00 94.06 79 LEU A CA 1
ATOM 637 C C . LEU A 1 79 ? 8.980 0.284 4.333 1.00 94.06 79 LEU A C 1
ATOM 639 O O . LEU A 1 79 ? 8.214 -0.458 4.945 1.00 94.06 79 LEU A O 1
ATOM 643 N N . ARG A 1 80 ? 10.311 0.139 4.394 1.00 94.88 80 ARG A N 1
ATOM 644 C CA . ARG A 1 80 ? 10.952 -0.872 5.244 1.00 94.88 80 ARG A CA 1
ATOM 645 C C . ARG A 1 80 ? 10.525 -0.734 6.706 1.00 94.88 80 ARG A C 1
ATOM 647 O O . ARG A 1 80 ? 10.089 -1.722 7.297 1.00 94.88 80 ARG A O 1
ATOM 654 N N . ARG A 1 81 ? 10.617 0.466 7.289 1.00 94.38 81 ARG A N 1
ATOM 655 C CA . ARG A 1 81 ? 10.227 0.717 8.689 1.00 94.38 81 ARG A CA 1
ATOM 656 C C . ARG A 1 81 ? 8.759 0.378 8.948 1.00 94.38 81 ARG A C 1
ATOM 658 O O . ARG A 1 81 ? 8.454 -0.274 9.946 1.00 94.38 81 ARG A O 1
ATOM 665 N N . GLU A 1 82 ? 7.859 0.758 8.046 1.00 96.00 82 GLU A N 1
ATOM 666 C CA . GLU A 1 82 ? 6.434 0.433 8.142 1.00 96.00 82 GLU A CA 1
ATOM 667 C C . GLU A 1 82 ? 6.194 -1.084 8.130 1.00 96.00 82 GLU A C 1
ATOM 669 O O . GLU A 1 82 ? 5.499 -1.600 9.012 1.00 96.00 82 GLU A O 1
ATOM 674 N N . ILE A 1 83 ? 6.825 -1.815 7.197 1.00 96.50 83 ILE A N 1
ATOM 675 C CA . ILE A 1 83 ? 6.758 -3.285 7.134 1.00 96.50 83 ILE A CA 1
ATOM 676 C C . ILE A 1 83 ? 7.256 -3.889 8.447 1.00 96.50 83 ILE A C 1
ATOM 678 O O . ILE A 1 83 ? 6.596 -4.749 9.033 1.00 96.50 83 ILE A O 1
ATOM 682 N N . GLU A 1 84 ? 8.416 -3.450 8.932 1.00 96.00 84 GLU A N 1
ATOM 683 C CA . GLU A 1 84 ? 9.000 -3.977 10.162 1.00 96.00 84 GLU A CA 1
ATOM 684 C C . GLU A 1 84 ? 8.101 -3.719 11.377 1.00 96.00 84 GLU A C 1
ATOM 686 O O . GLU A 1 84 ? 7.942 -4.604 12.222 1.00 96.00 84 GLU A O 1
ATOM 691 N N . VAL A 1 85 ? 7.453 -2.555 11.462 1.00 96.19 85 VAL A N 1
ATOM 692 C CA . VAL A 1 85 ? 6.486 -2.259 12.527 1.00 96.19 85 VAL A CA 1
ATOM 693 C C . VAL A 1 85 ? 5.242 -3.133 12.409 1.00 96.19 85 VAL A C 1
ATOM 695 O O . VAL A 1 85 ? 4.795 -3.664 13.431 1.00 96.19 85 VAL A O 1
ATOM 698 N N . ALA A 1 86 ? 4.717 -3.356 11.204 1.00 96.81 86 ALA A N 1
ATOM 699 C CA . ALA A 1 86 ? 3.593 -4.261 10.985 1.00 96.81 86 ALA A CA 1
ATOM 700 C C . ALA A 1 86 ? 3.929 -5.707 11.396 1.00 96.81 86 ALA A C 1
ATOM 702 O O . ALA A 1 86 ? 3.133 -6.351 12.088 1.00 96.81 86 ALA A O 1
ATOM 703 N N . LEU A 1 87 ? 5.133 -6.183 11.050 1.00 95.88 87 LEU A N 1
ATOM 704 C CA . LEU A 1 87 ? 5.655 -7.500 11.429 1.00 95.88 87 LEU A CA 1
ATOM 705 C C . LEU A 1 87 ? 5.782 -7.629 12.952 1.00 95.88 87 LEU A C 1
ATOM 707 O O . LEU A 1 87 ? 5.241 -8.563 13.546 1.00 95.88 87 LEU A O 1
ATOM 711 N N . ASN A 1 88 ? 6.441 -6.663 13.601 1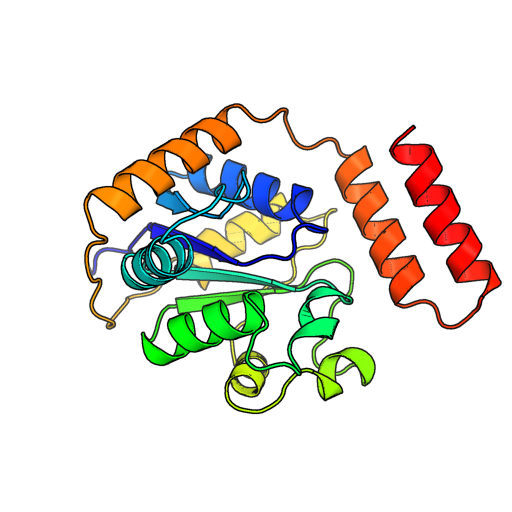.00 95.25 88 ASN A N 1
ATOM 712 C CA . ASN A 1 88 ? 6.653 -6.671 15.051 1.00 95.25 88 ASN A CA 1
ATOM 713 C C . ASN A 1 88 ? 5.324 -6.639 15.825 1.00 95.25 88 ASN A C 1
ATOM 715 O O . ASN A 1 88 ? 5.213 -7.244 16.889 1.00 95.25 88 ASN A O 1
ATOM 719 N N . ASN A 1 89 ? 4.304 -5.969 15.280 1.00 94.75 89 ASN A N 1
ATOM 720 C CA . ASN A 1 89 ? 2.977 -5.884 15.884 1.00 94.75 89 ASN A CA 1
ATOM 721 C C . ASN A 1 89 ? 2.028 -6.992 15.414 1.00 94.75 89 ASN A C 1
ATOM 723 O O . ASN A 1 89 ? 0.856 -6.954 15.776 1.00 94.75 89 ASN A O 1
ATOM 727 N N . ARG A 1 90 ? 2.488 -7.974 14.628 1.00 93.94 90 ARG A N 1
ATOM 728 C CA . ARG A 1 90 ? 1.668 -9.101 14.145 1.00 93.94 90 ARG A CA 1
ATOM 729 C C . ARG A 1 90 ? 0.366 -8.650 13.473 1.00 93.94 90 ARG A C 1
ATOM 731 O O . ARG A 1 90 ? -0.694 -9.226 13.710 1.00 93.94 90 ARG A O 1
ATOM 738 N N . ARG A 1 91 ? 0.435 -7.581 12.674 1.00 95.62 91 ARG A N 1
ATOM 739 C CA . ARG A 1 91 ? -0.698 -7.168 11.835 1.00 95.62 91 ARG A CA 1
ATOM 740 C C . ARG A 1 91 ? -0.990 -8.253 10.803 1.00 95.62 91 ARG A C 1
ATOM 742 O O . ARG A 1 91 ? -0.091 -9.008 10.426 1.00 95.62 91 ARG A O 1
ATOM 749 N N . ASN A 1 92 ? -2.224 -8.314 10.310 1.00 96.50 92 ASN A N 1
ATOM 750 C CA . ASN A 1 92 ? -2.509 -9.132 9.136 1.00 96.50 92 ASN A CA 1
ATOM 751 C C . ASN A 1 92 ? -1.958 -8.423 7.892 1.00 96.50 92 ASN A C 1
ATOM 753 O O . ASN A 1 92 ? -2.588 -7.508 7.360 1.00 96.50 92 ASN A O 1
ATOM 757 N N . ILE A 1 93 ? -0.745 -8.810 7.498 1.00 97.75 93 ILE A N 1
ATOM 758 C CA . ILE A 1 93 ? -0.033 -8.240 6.356 1.00 97.75 93 ILE A CA 1
ATOM 759 C C . ILE A 1 93 ? -0.498 -8.932 5.077 1.00 97.75 93 ILE A C 1
ATOM 761 O O . ILE A 1 93 ? -0.408 -10.153 4.959 1.00 97.75 93 ILE A O 1
ATOM 765 N N . VAL A 1 94 ? -0.942 -8.146 4.099 1.00 98.31 94 VAL A N 1
ATOM 766 C CA . VAL A 1 94 ? -1.349 -8.641 2.781 1.00 98.31 94 VAL A CA 1
ATOM 767 C C . VAL A 1 94 ? -0.574 -7.878 1.705 1.00 98.31 94 VAL A C 1
ATOM 769 O O . VAL A 1 94 ? -0.878 -6.713 1.433 1.00 98.31 94 VAL A O 1
ATOM 772 N N . PRO A 1 95 ? 0.436 -8.509 1.084 1.00 98.38 95 PRO A N 1
ATOM 773 C CA . PRO A 1 95 ? 1.116 -7.928 -0.065 1.00 98.38 95 PRO A CA 1
ATOM 774 C C . PRO A 1 95 ? 0.190 -7.873 -1.284 1.00 98.38 95 PRO A C 1
ATOM 776 O O . PRO A 1 95 ? -0.376 -8.893 -1.678 1.00 98.38 95 PRO A O 1
ATOM 779 N N . LEU A 1 96 ? 0.050 -6.698 -1.894 1.00 98.38 96 LEU A N 1
ATOM 780 C CA . LEU A 1 96 ? -0.673 -6.482 -3.145 1.00 98.38 96 LEU A CA 1
ATOM 781 C C . LEU A 1 96 ? 0.341 -6.354 -4.283 1.00 98.38 96 LEU A C 1
ATOM 783 O O . LEU A 1 96 ? 1.027 -5.341 -4.397 1.00 98.38 96 LEU A O 1
ATOM 787 N N . MET A 1 97 ? 0.455 -7.397 -5.102 1.00 97.50 97 MET A N 1
ATOM 788 C CA . MET A 1 97 ? 1.410 -7.461 -6.209 1.00 97.50 97 MET A CA 1
ATOM 789 C C . MET A 1 97 ? 0.812 -6.806 -7.452 1.00 97.50 97 MET A C 1
ATOM 791 O O . MET A 1 97 ? -0.209 -7.256 -7.980 1.00 97.50 97 MET A O 1
ATOM 795 N N . LEU A 1 98 ? 1.470 -5.747 -7.900 1.00 95.12 98 LEU A N 1
ATOM 796 C CA . LEU A 1 98 ? 1.055 -4.845 -8.962 1.00 95.12 98 LEU A CA 1
ATOM 797 C C . LEU A 1 98 ? 2.048 -4.913 -10.119 1.00 95.12 98 LEU A C 1
ATOM 799 O O . LEU A 1 98 ? 3.228 -5.181 -9.912 1.00 95.12 98 LEU A O 1
ATOM 803 N N . GLU A 1 99 ? 1.571 -4.637 -11.332 1.00 91.56 99 GLU A N 1
ATOM 804 C CA . GLU A 1 99 ? 2.435 -4.260 -12.468 1.00 91.56 99 GLU A CA 1
ATOM 805 C C . GLU A 1 99 ? 3.557 -5.277 -12.761 1.00 91.56 99 GLU A C 1
ATOM 807 O O . GLU A 1 99 ? 4.673 -4.931 -13.133 1.00 91.56 99 GLU A O 1
ATOM 812 N N . GLY A 1 100 ? 3.246 -6.567 -12.585 1.00 90.88 100 GLY A N 1
ATOM 813 C CA . GLY A 1 100 ? 4.179 -7.665 -12.844 1.00 90.88 100 GLY A CA 1
ATOM 814 C C . GLY A 1 100 ? 5.204 -7.919 -11.737 1.00 90.88 100 GLY A C 1
ATOM 815 O O . GLY A 1 100 ? 6.142 -8.677 -11.967 1.00 90.88 100 GLY A O 1
ATOM 816 N N . PHE A 1 101 ? 5.039 -7.333 -10.546 1.00 94.88 101 PHE A N 1
ATOM 817 C CA . PHE A 1 101 ? 5.880 -7.638 -9.390 1.00 94.88 101 PHE A CA 1
ATOM 818 C C . PHE A 1 101 ? 5.924 -9.143 -9.102 1.00 94.88 101 PHE A C 1
ATOM 820 O O . PHE A 1 101 ? 4.888 -9.811 -9.011 1.00 94.88 101 PHE A O 1
ATOM 827 N N . ASP A 1 102 ? 7.136 -9.652 -8.889 1.00 92.50 102 ASP A N 1
ATOM 828 C CA . ASP A 1 102 ? 7.387 -11.041 -8.529 1.00 92.50 102 ASP A CA 1
ATOM 829 C C . ASP A 1 102 ? 8.604 -11.137 -7.595 1.00 92.50 102 ASP A C 1
ATOM 831 O O . ASP A 1 102 ? 9.726 -10.756 -7.947 1.00 92.50 102 ASP A O 1
ATOM 835 N N . PHE A 1 103 ? 8.372 -11.699 -6.405 1.00 92.31 103 PHE A N 1
ATOM 836 C CA . PHE A 1 103 ? 9.387 -11.968 -5.384 1.00 92.31 103 PHE A CA 1
ATOM 837 C C . PHE A 1 103 ? 10.589 -12.776 -5.906 1.00 92.31 103 PHE A C 1
ATOM 839 O O . PHE A 1 103 ? 11.675 -12.692 -5.328 1.00 92.31 103 PHE A O 1
ATOM 846 N N . GLY A 1 104 ? 10.406 -13.590 -6.949 1.00 88.75 104 GLY A N 1
ATOM 847 C CA . GLY A 1 104 ? 11.444 -14.436 -7.536 1.00 88.75 104 GLY A CA 1
ATOM 848 C C . GLY A 1 104 ? 12.403 -13.713 -8.482 1.00 88.75 104 GLY A C 1
ATOM 849 O O . GLY A 1 104 ? 13.444 -14.274 -8.821 1.00 88.75 104 GLY A O 1
ATOM 850 N N . THR A 1 105 ? 12.097 -12.486 -8.914 1.00 88.31 105 THR A N 1
ATOM 851 C CA . THR A 1 105 ? 12.993 -11.762 -9.829 1.00 88.31 105 THR A CA 1
ATOM 852 C C . THR A 1 105 ? 14.271 -11.318 -9.105 1.00 88.31 105 THR A C 1
ATOM 854 O O . THR A 1 105 ? 14.191 -10.846 -7.968 1.00 88.31 105 THR A O 1
ATOM 857 N N . PRO A 1 106 ? 15.461 -11.417 -9.733 1.00 84.81 106 PRO A N 1
ATOM 858 C CA . PRO A 1 106 ? 16.718 -11.036 -9.083 1.00 84.81 106 PRO A CA 1
ATOM 859 C C . PRO A 1 106 ? 16.749 -9.586 -8.583 1.00 84.81 106 PRO A C 1
ATOM 861 O O . PRO A 1 106 ? 17.263 -9.330 -7.498 1.00 84.81 106 PRO A O 1
ATOM 864 N N . ALA A 1 107 ? 16.155 -8.655 -9.341 1.00 83.50 107 ALA A N 1
ATOM 865 C CA . ALA A 1 107 ? 16.069 -7.245 -8.964 1.00 83.50 107 ALA A CA 1
ATOM 866 C C . ALA A 1 107 ? 15.321 -7.057 -7.635 1.00 83.50 107 ALA A C 1
ATOM 868 O O . ALA A 1 107 ? 15.807 -6.371 -6.749 1.00 83.50 107 ALA A O 1
ATOM 869 N N . ILE A 1 108 ? 14.189 -7.742 -7.449 1.00 89.19 108 ILE A N 1
ATOM 870 C CA . ILE A 1 108 ? 13.407 -7.689 -6.207 1.00 89.19 108 ILE A CA 1
ATOM 871 C C . ILE A 1 108 ? 14.089 -8.481 -5.088 1.00 89.19 108 ILE A C 1
ATOM 873 O O . ILE A 1 108 ? 14.091 -8.061 -3.929 1.00 89.19 108 ILE A O 1
ATOM 877 N N . ALA A 1 109 ? 14.660 -9.641 -5.418 1.00 87.75 109 ALA A N 1
ATOM 878 C CA . ALA A 1 109 ? 15.189 -10.563 -4.428 1.00 87.75 109 ALA A CA 1
ATOM 879 C C . ALA A 1 109 ? 16.338 -9.966 -3.607 1.00 87.75 109 ALA A C 1
ATOM 881 O O . ALA A 1 109 ? 16.423 -10.252 -2.413 1.00 87.75 109 ALA A O 1
ATOM 882 N N . ASN A 1 110 ? 17.159 -9.115 -4.227 1.00 87.50 110 ASN A N 1
ATOM 883 C CA . ASN A 1 110 ? 18.276 -8.439 -3.570 1.00 87.50 110 ASN A CA 1
ATOM 884 C C . ASN A 1 110 ? 17.825 -7.434 -2.502 1.00 87.50 110 ASN A C 1
ATOM 886 O O . ASN A 1 110 ? 18.545 -7.243 -1.528 1.00 87.50 110 ASN A O 1
ATOM 890 N N . HIS A 1 111 ? 16.624 -6.864 -2.639 1.00 89.38 111 HIS A N 1
ATOM 891 C CA . HIS A 1 111 ? 16.091 -5.876 -1.697 1.00 89.38 111 HIS A CA 1
ATOM 892 C C . HIS A 1 111 ? 15.362 -6.487 -0.493 1.00 89.38 111 HIS A C 1
ATOM 894 O O . HIS A 1 111 ? 15.019 -5.800 0.469 1.00 89.38 111 HIS A O 1
ATOM 900 N N . LEU A 1 112 ? 15.104 -7.796 -0.520 1.00 89.00 112 LEU A N 1
ATOM 901 C CA . LEU A 1 112 ? 14.401 -8.519 0.539 1.00 89.00 112 LEU A CA 1
ATOM 902 C C . LEU A 1 112 ? 15.396 -9.045 1.570 1.00 89.00 112 LEU A C 1
ATOM 904 O O . LEU A 1 112 ? 15.674 -10.239 1.643 1.00 89.00 112 LEU A O 1
ATOM 908 N N . THR A 1 113 ? 15.943 -8.133 2.369 1.00 89.50 113 THR A N 1
ATOM 909 C CA . THR A 1 113 ? 16.951 -8.448 3.389 1.00 89.50 113 THR A CA 1
ATOM 910 C C . THR A 1 113 ? 16.397 -8.334 4.811 1.00 89.50 113 THR A C 1
ATOM 912 O O . THR A 1 113 ? 15.428 -7.627 5.088 1.00 89.50 113 THR A O 1
ATOM 915 N N . GLY A 1 114 ? 17.009 -9.037 5.767 1.00 91.19 114 GLY A N 1
ATOM 916 C CA . GLY A 1 114 ? 16.627 -8.947 7.180 1.00 91.19 114 GLY A CA 1
ATOM 917 C C . GLY A 1 114 ? 15.174 -9.363 7.446 1.00 91.19 114 GLY A C 1
ATOM 918 O O . GLY A 1 114 ? 14.727 -10.416 7.001 1.00 91.19 114 GLY A O 1
ATOM 919 N N . LYS A 1 115 ? 14.428 -8.548 8.207 1.00 92.12 115 LYS A N 1
ATOM 920 C CA . LYS A 1 115 ? 13.048 -8.872 8.615 1.00 92.12 115 LYS A CA 1
ATOM 921 C C . LYS A 1 115 ? 12.061 -8.901 7.448 1.00 92.12 115 LYS A C 1
ATOM 923 O O . LYS A 1 115 ? 11.105 -9.671 7.496 1.00 92.12 115 LYS A O 1
ATOM 928 N N . ILE A 1 116 ? 12.275 -8.078 6.423 1.00 92.88 116 ILE A N 1
ATOM 929 C CA . ILE A 1 116 ? 11.314 -7.935 5.323 1.00 92.88 116 ILE A CA 1
ATOM 930 C C . ILE A 1 116 ? 11.348 -9.114 4.337 1.00 92.88 116 ILE A C 1
ATOM 932 O O . ILE A 1 116 ? 10.377 -9.302 3.609 1.00 92.88 116 ILE A O 1
ATOM 936 N N . ASP A 1 117 ? 12.370 -9.983 4.381 1.00 93.62 117 ASP A N 1
ATOM 937 C CA . ASP A 1 117 ? 12.373 -11.263 3.644 1.00 93.62 117 ASP A CA 1
ATOM 938 C C . ASP A 1 117 ? 11.167 -12.150 4.008 1.00 93.62 117 ASP A C 1
ATOM 940 O O . ASP A 1 117 ? 10.641 -12.894 3.177 1.00 93.62 117 ASP A O 1
ATOM 944 N N . ALA A 1 118 ? 10.643 -11.998 5.232 1.00 94.00 118 ALA A N 1
ATOM 945 C CA . ALA A 1 118 ? 9.450 -12.701 5.685 1.00 94.00 118 ALA A CA 1
ATOM 946 C C . ALA A 1 118 ? 8.238 -12.486 4.762 1.00 94.00 118 ALA A C 1
ATOM 948 O O . ALA A 1 118 ? 7.398 -13.383 4.677 1.00 94.00 118 ALA A O 1
ATOM 949 N N . LEU A 1 119 ? 8.163 -11.357 4.036 1.00 94.00 119 LEU A N 1
ATOM 950 C CA . LEU A 1 119 ? 7.076 -11.044 3.100 1.00 94.00 119 LEU A CA 1
ATOM 951 C C . LEU A 1 119 ? 6.856 -12.133 2.043 1.00 94.00 119 LEU A C 1
ATOM 953 O O . LEU A 1 119 ? 5.709 -12.376 1.673 1.00 94.00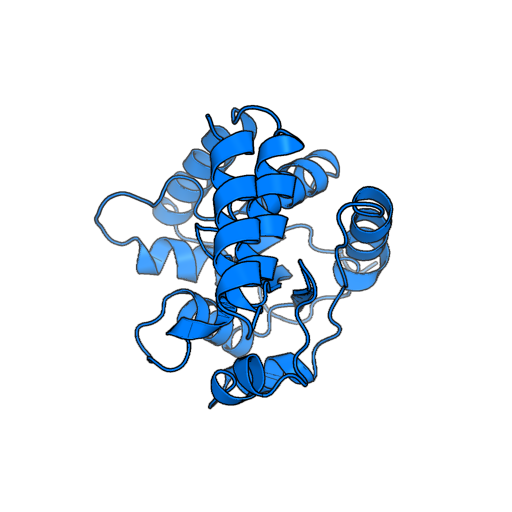 119 LEU A O 1
ATOM 957 N N . ARG A 1 120 ? 7.908 -12.854 1.626 1.00 93.56 120 ARG A N 1
ATOM 958 C CA . ARG A 1 120 ? 7.809 -13.964 0.656 1.00 93.56 120 ARG A CA 1
ATOM 959 C C . ARG A 1 120 ? 6.872 -15.088 1.106 1.00 93.56 120 ARG A C 1
ATOM 961 O O . ARG A 1 120 ? 6.415 -15.876 0.286 1.00 93.56 120 ARG A O 1
ATOM 968 N N . ARG A 1 121 ? 6.637 -15.203 2.416 1.00 93.94 121 ARG A N 1
ATOM 969 C CA . ARG A 1 121 ? 5.826 -16.263 3.031 1.00 93.94 121 ARG A CA 1
ATOM 970 C C . ARG A 1 121 ? 4.377 -15.838 3.271 1.00 93.94 121 ARG A C 1
ATOM 972 O O . ARG A 1 121 ? 3.573 -16.668 3.686 1.00 93.94 121 ARG A O 1
ATOM 979 N N . TYR A 1 122 ? 4.046 -14.564 3.057 1.00 94.69 122 TYR A N 1
ATOM 980 C CA . TYR A 1 122 ? 2.689 -14.059 3.239 1.00 94.69 122 TYR A CA 1
ATOM 981 C C . TYR A 1 122 ? 1.816 -14.375 2.025 1.00 94.69 122 TYR A C 1
ATOM 983 O O . TYR A 1 122 ? 2.291 -14.463 0.894 1.00 94.69 122 TYR A O 1
ATOM 991 N N . ASN A 1 123 ? 0.512 -14.523 2.266 1.00 93.94 123 ASN A N 1
ATOM 992 C CA . ASN A 1 123 ? -0.468 -14.772 1.215 1.00 93.94 123 ASN A CA 1
ATOM 993 C C . ASN A 1 123 ? -0.710 -13.494 0.394 1.00 93.94 123 ASN A C 1
ATOM 995 O O . ASN A 1 123 ? -1.594 -12.691 0.710 1.00 93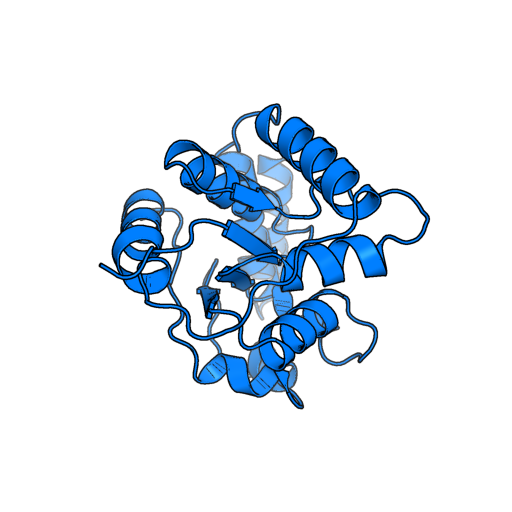.94 123 ASN A O 1
ATOM 999 N N . ALA A 1 124 ? 0.119 -13.301 -0.629 1.00 96.69 124 ALA A N 1
ATOM 1000 C CA . ALA A 1 124 ? 0.061 -12.160 -1.525 1.00 96.69 124 ALA A CA 1
ATOM 1001 C C . ALA A 1 124 ? -1.113 -12.261 -2.510 1.00 96.69 124 ALA A C 1
ATOM 1003 O O . ALA A 1 124 ? -1.435 -13.332 -3.025 1.00 96.69 124 ALA A O 1
ATOM 1004 N N . LEU A 1 125 ? -1.721 -11.119 -2.817 1.00 97.81 125 LEU A N 1
ATOM 1005 C CA . LEU A 1 125 ? -2.799 -10.992 -3.787 1.00 97.81 125 LEU A CA 1
ATOM 1006 C C . LEU A 1 125 ? -2.291 -10.238 -5.016 1.00 97.81 125 LEU A C 1
ATOM 1008 O O . LEU A 1 125 ? -1.772 -9.132 -4.903 1.00 97.81 125 LEU A O 1
ATOM 1012 N N . ARG A 1 126 ? -2.466 -10.816 -6.206 1.00 96.75 126 ARG A N 1
ATOM 1013 C CA . ARG A 1 126 ? -2.227 -10.100 -7.466 1.00 96.75 126 ARG A CA 1
ATOM 1014 C C . ARG A 1 126 ? -3.363 -9.114 -7.717 1.00 96.75 126 ARG A C 1
ATOM 1016 O O . ARG A 1 126 ? -4.526 -9.506 -7.639 1.00 96.75 126 ARG A O 1
ATOM 1023 N N . LEU A 1 127 ? -3.020 -7.875 -8.059 1.00 94.75 127 LEU A N 1
ATOM 1024 C CA . LEU A 1 127 ? -3.973 -6.803 -8.340 1.00 94.75 127 LEU A CA 1
ATOM 1025 C C . LEU A 1 127 ? -3.769 -6.251 -9.767 1.00 94.75 127 LEU A C 1
ATOM 1027 O O . LEU A 1 127 ? -3.292 -5.134 -9.939 1.00 94.75 127 LEU A O 1
ATOM 1031 N N . PRO A 1 128 ? -4.073 -7.029 -10.823 1.00 90.50 128 PRO A N 1
ATOM 1032 C CA . PRO A 1 128 ? -3.996 -6.529 -12.193 1.00 90.50 128 PRO A CA 1
ATOM 1033 C C . PRO A 1 128 ? -5.119 -5.515 -12.459 1.00 90.50 128 PRO A C 1
ATOM 1035 O O . PRO A 1 128 ? -6.238 -5.682 -11.976 1.00 90.50 128 PRO A O 1
ATOM 1038 N N . MET A 1 129 ? -4.837 -4.493 -13.270 1.00 87.38 129 MET A N 1
ATOM 1039 C CA . MET A 1 129 ? -5.800 -3.429 -13.601 1.00 87.38 129 MET A CA 1
ATOM 1040 C C . MET A 1 129 ? -7.082 -3.980 -14.230 1.00 87.38 129 MET A C 1
ATOM 1042 O O . MET A 1 129 ? -8.175 -3.613 -13.808 1.00 87.38 129 MET A O 1
ATOM 1046 N N . GLU A 1 130 ? -6.953 -4.920 -15.169 1.00 89.44 130 GLU A N 1
ATOM 1047 C CA . GLU A 1 130 ? -8.084 -5.538 -15.878 1.00 89.44 130 GLU A CA 1
ATOM 1048 C C . GLU A 1 130 ? -9.060 -6.275 -14.948 1.00 89.44 130 GLU A C 1
ATOM 1050 O O . GLU A 1 130 ? -10.256 -6.326 -15.223 1.00 89.44 130 GLU A O 1
ATOM 1055 N N . TYR A 1 131 ? -8.570 -6.805 -13.821 1.00 92.25 131 TYR A N 1
ATOM 1056 C CA . TYR A 1 131 ? -9.374 -7.558 -12.851 1.00 92.25 131 TYR A CA 1
ATOM 1057 C C . TYR A 1 131 ? -9.404 -6.879 -11.479 1.00 92.25 131 TYR A C 1
ATOM 1059 O O . TYR A 1 131 ? -9.557 -7.545 -10.452 1.00 92.25 131 TYR A O 1
ATOM 1067 N N . PHE A 1 132 ? -9.272 -5.549 -11.445 1.00 93.75 132 PHE A N 1
ATOM 1068 C CA . PHE A 1 132 ? -9.183 -4.785 -10.201 1.00 93.75 132 PHE A CA 1
ATOM 1069 C C . PHE A 1 132 ? -10.353 -5.071 -9.252 1.00 93.75 132 PHE A C 1
ATOM 1071 O O . PHE A 1 132 ? -10.139 -5.459 -8.105 1.00 93.75 132 PHE A O 1
ATOM 1078 N N . PHE A 1 133 ? -11.597 -4.937 -9.723 1.00 95.06 133 PHE A N 1
ATOM 1079 C CA . PHE A 1 133 ? -12.780 -5.118 -8.873 1.00 95.06 133 PHE A CA 1
ATOM 1080 C C . PHE A 1 133 ? -12.916 -6.545 -8.336 1.00 95.06 133 PHE A C 1
ATOM 1082 O O . PHE A 1 133 ? -13.285 -6.736 -7.175 1.00 95.06 133 PHE A O 1
ATOM 1089 N N . GLU A 1 134 ? -12.580 -7.543 -9.153 1.00 97.12 134 GLU A N 1
ATOM 1090 C CA . GLU A 1 134 ? -12.601 -8.943 -8.738 1.00 97.12 134 GLU A CA 1
ATOM 1091 C C . GLU A 1 134 ? -11.546 -9.208 -7.658 1.00 97.12 134 GLU A C 1
ATOM 1093 O O . GLU A 1 134 ? -11.843 -9.786 -6.608 1.00 97.12 134 GLU A O 1
ATOM 1098 N N . ALA A 1 135 ? -10.318 -8.742 -7.885 1.00 97.56 135 ALA A N 1
ATOM 1099 C CA . ALA A 1 135 ? -9.238 -8.878 -6.926 1.00 97.56 135 ALA A CA 1
ATOM 1100 C C . ALA A 1 135 ? -9.560 -8.135 -5.617 1.00 97.56 135 ALA A C 1
ATOM 1102 O O . ALA A 1 135 ? -9.352 -8.691 -4.541 1.00 97.56 135 ALA A O 1
ATOM 1103 N N . MET A 1 136 ? -10.184 -6.955 -5.678 1.00 98.12 136 MET A N 1
ATOM 1104 C CA . MET A 1 136 ? -10.674 -6.250 -4.491 1.00 98.12 136 MET A CA 1
ATOM 1105 C C . MET A 1 136 ? -11.774 -7.019 -3.743 1.00 98.12 136 MET A C 1
ATOM 1107 O O . MET A 1 136 ? -11.798 -6.984 -2.512 1.00 98.12 136 MET A O 1
ATOM 1111 N N . SER A 1 137 ? -12.652 -7.759 -4.433 1.00 97.94 137 SER A N 1
ATOM 1112 C CA . SER A 1 137 ? -13.585 -8.677 -3.756 1.00 97.94 137 SER A CA 1
ATOM 1113 C C . SER A 1 137 ? -12.826 -9.768 -3.012 1.00 97.94 137 SER A C 1
ATOM 1115 O O . SER A 1 137 ? -13.018 -9.947 -1.814 1.00 97.94 137 SER A O 1
ATOM 1117 N N . ARG A 1 138 ? -11.871 -10.431 -3.678 1.00 97.81 138 ARG A N 1
ATOM 1118 C CA . ARG A 1 138 ? -11.035 -11.468 -3.050 1.00 97.81 138 ARG A CA 1
ATOM 1119 C C . ARG A 1 138 ? -10.266 -10.928 -1.839 1.00 97.81 138 ARG A C 1
ATOM 1121 O O . ARG A 1 138 ? -10.189 -11.621 -0.824 1.00 97.81 138 ARG A O 1
ATOM 1128 N N . LEU A 1 139 ? -9.739 -9.702 -1.922 1.00 98.25 139 LEU A N 1
ATOM 1129 C CA . LEU A 1 139 ? -9.077 -9.017 -0.810 1.00 98.25 139 LEU A CA 1
ATOM 1130 C C . LEU A 1 139 ? -10.000 -8.946 0.408 1.00 98.25 139 LEU A C 1
ATOM 1132 O O . LEU A 1 139 ? -9.633 -9.427 1.478 1.00 98.25 139 LEU A O 1
ATOM 1136 N N . ARG A 1 140 ? -11.212 -8.409 0.239 1.00 97.50 140 ARG A N 1
ATOM 1137 C CA . ARG A 1 140 ? -12.182 -8.267 1.334 1.00 97.50 140 ARG A CA 1
ATOM 1138 C C . ARG A 1 140 ? -12.643 -9.618 1.871 1.00 97.50 140 ARG A C 1
ATOM 1140 O O . ARG A 1 140 ? -12.587 -9.839 3.076 1.00 97.50 140 ARG A O 1
ATOM 1147 N N . ASP A 1 141 ? -13.034 -10.523 0.982 1.00 95.44 141 ASP A N 1
ATOM 1148 C CA . ASP A 1 141 ? -13.756 -11.746 1.341 1.00 95.44 141 ASP A CA 1
ATOM 1149 C C . ASP A 1 141 ? -12.842 -12.842 1.906 1.00 95.44 141 ASP A C 1
ATOM 1151 O O . ASP A 1 141 ? -13.310 -13.706 2.650 1.00 95.44 141 ASP A O 1
ATOM 1155 N N . ARG A 1 142 ? -11.544 -12.824 1.557 1.00 94.56 142 ARG A N 1
ATOM 1156 C CA . ARG A 1 142 ? -10.581 -13.875 1.938 1.00 94.56 142 ARG A CA 1
ATOM 1157 C C . ARG A 1 142 ? -9.391 -13.375 2.745 1.00 94.56 142 ARG A C 1
ATOM 1159 O O . ARG A 1 142 ? -8.977 -14.055 3.675 1.00 94.56 142 ARG A O 1
ATOM 1166 N N . HIS A 1 143 ? -8.812 -12.233 2.381 1.00 96.06 143 HIS A N 1
ATOM 1167 C CA . HIS A 1 143 ? -7.565 -11.768 3.001 1.00 96.06 143 HIS A CA 1
ATOM 1168 C C . HIS A 1 143 ? -7.822 -10.860 4.208 1.00 96.06 143 HIS A C 1
ATOM 1170 O O . HIS A 1 143 ? -7.082 -10.929 5.185 1.00 96.06 143 HIS A O 1
ATOM 1176 N N . LEU A 1 144 ? -8.871 -10.035 4.167 1.00 95.69 144 LEU A N 1
ATOM 1177 C CA . LEU A 1 144 ? -9.265 -9.150 5.271 1.00 95.69 144 LEU A CA 1
ATOM 1178 C C . LEU A 1 144 ? -10.326 -9.776 6.186 1.00 95.69 144 LEU A C 1
ATOM 1180 O O . LEU A 1 144 ? -10.550 -9.296 7.290 1.00 95.69 144 LEU A O 1
ATOM 1184 N N . ASN A 1 145 ? -10.948 -10.873 5.762 1.00 92.62 145 ASN A N 1
ATOM 1185 C CA . ASN A 1 145 ? -11.948 -11.602 6.533 1.00 92.62 145 ASN A CA 1
ATOM 1186 C C . ASN A 1 145 ? -11.314 -12.741 7.348 1.00 92.62 145 ASN A C 1
ATOM 1188 O O . ASN A 1 145 ? -11.597 -13.918 7.128 1.00 92.62 145 ASN A O 1
ATOM 1192 N N . VAL A 1 146 ? -10.403 -12.390 8.257 1.00 87.44 146 VAL A N 1
ATOM 1193 C CA . VAL A 1 146 ? -9.695 -13.357 9.111 1.00 87.44 146 VAL A CA 1
ATOM 1194 C C . VAL A 1 146 ? -9.816 -12.977 10.588 1.00 87.44 146 VAL A C 1
ATOM 1196 O O . VAL A 1 146 ? -9.820 -11.784 10.904 1.00 87.44 146 VAL A O 1
ATOM 1199 N N . PRO A 1 147 ? -9.878 -13.956 11.511 1.00 82.69 147 PRO A N 1
ATOM 1200 C CA . PRO A 1 147 ? -9.786 -13.678 12.938 1.00 82.69 147 PRO A CA 1
ATOM 1201 C C . PRO A 1 147 ? -8.426 -13.061 13.271 1.00 82.69 147 PRO A C 1
ATOM 1203 O O . PRO A 1 147 ? -7.386 -13.551 12.823 1.00 82.69 147 PRO A O 1
ATOM 1206 N N . LEU A 1 148 ? -8.421 -12.008 14.086 1.00 80.25 148 LEU A N 1
ATOM 1207 C CA . LEU A 1 148 ? -7.191 -11.380 14.557 1.00 80.25 148 LEU A CA 1
ATOM 1208 C C . LEU A 1 148 ? -6.984 -11.679 16.030 1.00 80.25 148 LEU A C 1
ATOM 1210 O O . LEU A 1 148 ? -7.827 -11.383 16.870 1.00 80.25 148 LEU A O 1
ATOM 1214 N N . THR A 1 149 ? -5.824 -12.248 16.337 1.00 73.25 149 THR A N 1
ATOM 1215 C CA . THR A 1 149 ? -5.382 -12.518 17.710 1.00 73.25 149 THR A CA 1
ATOM 1216 C C . THR A 1 149 ? -4.469 -11.421 18.256 1.00 73.25 149 THR A C 1
ATOM 1218 O O . THR A 1 149 ? -4.163 -11.405 19.447 1.00 73.25 149 THR A O 1
ATOM 1221 N N . ALA A 1 150 ? -4.006 -10.504 17.402 1.00 78.19 150 ALA A N 1
ATOM 1222 C CA . ALA A 1 150 ? -3.092 -9.443 17.794 1.00 78.19 150 ALA A CA 1
ATOM 1223 C C . ALA A 1 150 ? -3.841 -8.266 18.439 1.00 78.19 150 ALA A C 1
ATOM 1225 O O . ALA A 1 150 ? -4.829 -7.773 17.898 1.00 78.19 150 ALA A O 1
ATOM 1226 N N . ALA A 1 151 ? -3.336 -7.783 19.579 1.00 80.19 151 ALA A N 1
ATOM 1227 C CA . ALA A 1 151 ? -3.918 -6.645 20.287 1.00 80.19 151 ALA A CA 1
ATOM 1228 C C . ALA A 1 151 ? -3.882 -5.372 19.425 1.00 80.19 151 ALA A C 1
ATOM 1230 O O . ALA A 1 151 ? -2.868 -5.066 18.796 1.00 80.19 151 ALA A O 1
ATOM 1231 N N . ILE A 1 152 ? -4.983 -4.623 19.394 1.00 83.81 152 ILE A N 1
ATOM 1232 C CA . ILE A 1 152 ? -5.058 -3.320 18.726 1.00 83.81 152 ILE A CA 1
ATOM 1233 C C . ILE A 1 152 ? -4.814 -2.234 19.771 1.00 83.81 152 ILE A C 1
ATOM 1235 O O . ILE A 1 152 ? -5.515 -2.169 20.780 1.00 83.81 152 ILE A O 1
ATOM 1239 N N . HIS A 1 153 ? -3.819 -1.382 19.525 1.00 81.31 153 HIS A N 1
ATOM 1240 C CA . HIS A 1 153 ? -3.495 -0.261 20.404 1.00 81.31 153 HIS A CA 1
ATOM 1241 C C . HIS A 1 153 ? -4.064 1.028 19.814 1.00 81.31 153 HIS A C 1
ATOM 1243 O O . HIS A 1 153 ? -3.657 1.389 18.712 1.00 81.31 153 HIS A O 1
ATOM 1249 N N . PRO A 1 154 ? -4.980 1.736 20.495 1.00 87.19 154 PRO A N 1
ATOM 1250 C CA . PRO A 1 154 ? -5.531 2.971 19.955 1.00 87.19 154 PRO A CA 1
ATOM 1251 C C . PRO A 1 154 ? -4.420 4.005 19.737 1.00 87.19 154 PRO A C 1
ATOM 1253 O O . PRO A 1 154 ? -3.565 4.199 20.600 1.00 87.19 154 PRO A O 1
ATOM 1256 N N . ALA A 1 155 ? -4.446 4.671 18.583 1.00 89.88 155 ALA A N 1
ATOM 1257 C CA . ALA A 1 155 ? -3.530 5.765 18.277 1.00 89.88 155 ALA A CA 1
ATOM 1258 C C . ALA A 1 155 ? -3.806 6.981 19.180 1.00 89.88 155 ALA A C 1
ATOM 1260 O O . ALA A 1 155 ? -4.932 7.160 19.657 1.00 89.88 155 ALA A O 1
ATOM 1261 N N . SER A 1 156 ? -2.806 7.842 19.382 1.00 92.25 156 SER A N 1
ATOM 1262 C CA . SER A 1 156 ? -2.964 9.096 20.124 1.00 92.25 156 SER A CA 1
ATOM 1263 C C . SER A 1 156 ? -3.994 10.022 19.465 1.00 92.25 156 SER A C 1
ATOM 1265 O O . SER A 1 156 ? -4.287 9.923 18.272 1.00 92.25 156 SER A O 1
ATOM 1267 N N . MET A 1 157 ? -4.527 10.986 20.222 1.00 91.31 157 MET A N 1
ATOM 1268 C CA . MET A 1 157 ? -5.456 11.992 19.680 1.00 91.31 157 MET A CA 1
ATOM 1269 C C . MET A 1 157 ? -4.848 12.767 18.500 1.00 91.31 157 MET A C 1
ATOM 1271 O O . MET A 1 157 ? -5.548 13.086 17.537 1.00 91.31 157 MET A O 1
ATOM 1275 N N . THR A 1 158 ? -3.542 13.038 18.556 1.00 90.06 158 THR A N 1
ATOM 1276 C CA . THR A 1 158 ? -2.792 13.691 17.478 1.00 90.06 158 THR A CA 1
ATOM 1277 C C . THR A 1 158 ? -2.779 12.824 16.223 1.00 90.06 158 THR A C 1
ATOM 1279 O O . THR A 1 158 ? -3.167 13.293 15.152 1.00 90.06 158 THR A O 1
ATOM 1282 N N . ALA A 1 159 ? -2.422 11.545 16.358 1.00 90.94 159 ALA A N 1
ATOM 1283 C CA . ALA A 1 159 ? -2.380 10.607 15.243 1.00 90.94 159 ALA A CA 1
ATOM 1284 C C . ALA A 1 159 ? -3.767 10.325 14.646 1.00 90.94 159 ALA A C 1
ATOM 1286 O O . ALA A 1 159 ? -3.899 10.226 13.427 1.00 90.94 159 ALA A O 1
ATOM 1287 N N . GLN A 1 160 ? -4.816 10.278 15.472 1.00 92.44 160 GLN A N 1
ATOM 1288 C CA . GLN A 1 160 ? -6.200 10.161 15.005 1.00 92.44 160 GLN A CA 1
ATOM 1289 C C . GLN A 1 160 ? -6.648 11.397 14.216 1.00 92.44 160 GLN A C 1
ATOM 1291 O O . GLN A 1 160 ? -7.316 11.271 13.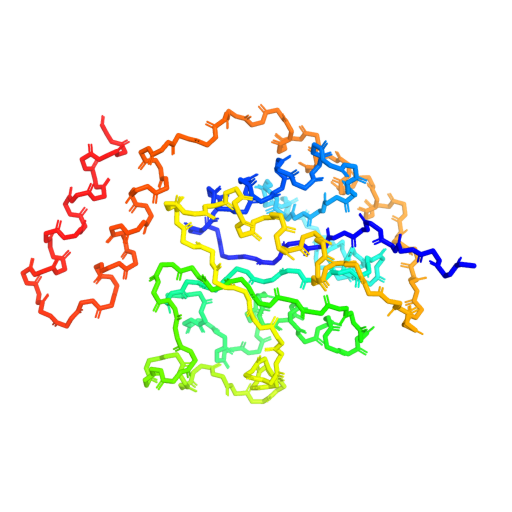189 1.00 92.44 160 GLN A O 1
ATOM 1296 N N . LYS A 1 161 ? -6.295 12.605 14.676 1.00 91.94 161 LYS A N 1
ATOM 1297 C CA . LYS A 1 161 ? -6.639 13.852 13.979 1.00 91.94 161 LYS A CA 1
ATOM 1298 C C . LYS A 1 161 ? -5.926 13.952 12.631 1.00 91.94 161 LYS A C 1
ATOM 1300 O O . LYS A 1 161 ? -6.555 14.346 11.651 1.00 91.94 161 LYS A O 1
ATOM 1305 N N . ALA A 1 162 ? -4.649 13.576 12.583 1.00 90.38 162 ALA A N 1
ATOM 1306 C CA . ALA A 1 162 ? -3.887 13.506 11.341 1.00 90.38 162 ALA A CA 1
ATOM 1307 C C . ALA A 1 162 ? -4.504 12.490 10.367 1.00 90.38 162 ALA A C 1
ATOM 1309 O O . ALA A 1 162 ? -4.795 12.847 9.229 1.00 90.38 162 ALA A O 1
ATOM 1310 N N . ALA A 1 163 ? -4.833 11.284 10.845 1.00 91.94 163 ALA A N 1
ATOM 1311 C CA . ALA A 1 163 ? -5.470 10.264 10.018 1.00 91.94 163 ALA A CA 1
ATOM 1312 C C . ALA A 1 163 ? -6.797 10.732 9.416 1.00 91.94 163 ALA A C 1
ATOM 1314 O O . ALA A 1 163 ? -7.003 10.603 8.213 1.00 91.94 163 ALA A O 1
ATOM 1315 N N . LYS A 1 164 ? -7.664 11.363 10.218 1.00 93.69 164 LYS A N 1
ATOM 1316 C CA . LYS A 1 164 ? -8.932 11.923 9.726 1.00 93.69 164 LYS A CA 1
ATOM 1317 C C . LYS A 1 164 ? -8.731 13.000 8.660 1.00 93.69 164 LYS A C 1
ATOM 1319 O O . LYS A 1 164 ? -9.532 13.088 7.733 1.00 93.69 164 LYS A O 1
ATOM 1324 N N . LYS A 1 165 ? -7.686 13.825 8.784 1.00 91.94 165 LYS A N 1
ATOM 1325 C CA . LYS A 1 165 ? -7.361 14.859 7.794 1.00 91.94 165 LYS A CA 1
ATOM 1326 C C . LYS A 1 165 ? -6.947 14.238 6.456 1.00 91.94 165 LYS A C 1
ATOM 1328 O O . LYS A 1 165 ? -7.460 14.660 5.418 1.00 91.94 165 LYS A O 1
ATOM 1333 N N . ASP A 1 166 ? -6.073 13.237 6.478 1.00 91.00 166 ASP A N 1
ATOM 1334 C CA . ASP A 1 166 ? -5.631 12.552 5.258 1.00 91.00 166 ASP A CA 1
ATOM 1335 C C . ASP A 1 166 ? -6.769 11.765 4.613 1.00 91.00 166 ASP A C 1
ATOM 1337 O O . ASP A 1 166 ? -6.982 11.881 3.410 1.00 91.00 166 ASP A O 1
ATOM 1341 N N . GLN A 1 167 ? -7.566 11.052 5.414 1.00 94.25 167 GLN A N 1
ATOM 1342 C CA . GLN A 1 167 ? -8.760 10.343 4.949 1.00 94.25 167 GLN A CA 1
ATOM 1343 C C . GLN A 1 167 ? -9.746 11.282 4.253 1.00 94.25 167 GLN A C 1
ATOM 1345 O O . GLN A 1 167 ? -10.230 10.965 3.170 1.00 94.25 167 GLN A O 1
ATOM 1350 N N . ALA A 1 168 ? -10.028 12.448 4.846 1.00 93.19 168 ALA A N 1
ATOM 1351 C CA . ALA A 1 168 ? -10.902 13.443 4.233 1.00 93.19 168 ALA A CA 1
ATOM 1352 C C . ALA A 1 168 ? -10.319 13.963 2.912 1.00 93.19 168 ALA A C 1
ATOM 1354 O O . ALA A 1 168 ? -11.039 14.075 1.925 1.00 93.19 168 ALA A O 1
ATOM 1355 N N . SER A 1 169 ? -9.011 14.217 2.879 1.00 91.31 169 SER A N 1
ATOM 1356 C CA . SER A 1 169 ? -8.322 14.716 1.686 1.00 91.31 169 SER A CA 1
ATOM 1357 C C . SER A 1 169 ? -8.329 13.693 0.548 1.00 91.31 169 SER A C 1
ATOM 1359 O O . SER A 1 169 ? -8.630 14.048 -0.590 1.00 91.31 169 SER A O 1
ATOM 1361 N N . ALA A 1 170 ? -8.065 12.421 0.859 1.00 91.75 170 ALA A N 1
ATOM 1362 C CA . ALA A 1 170 ? -8.125 11.316 -0.091 1.00 91.75 170 ALA A CA 1
ATOM 1363 C C . ALA A 1 170 ? -9.559 11.045 -0.571 1.00 91.75 170 ALA A C 1
ATOM 1365 O O . ALA A 1 170 ? -9.774 10.783 -1.748 1.00 91.75 170 ALA A O 1
ATOM 1366 N N . ALA A 1 171 ? -10.563 11.159 0.304 1.00 90.69 171 ALA A N 1
ATOM 1367 C CA . ALA A 1 171 ? -11.968 10.986 -0.074 1.00 90.69 171 ALA A CA 1
ATOM 1368 C C . ALA A 1 171 ? -12.475 12.080 -1.030 1.00 90.69 171 ALA A C 1
ATOM 1370 O O . ALA A 1 171 ? -13.391 11.832 -1.810 1.00 90.69 171 ALA A O 1
ATOM 1371 N N . THR A 1 172 ? -11.884 13.277 -0.976 1.00 89.88 172 THR A N 1
ATOM 1372 C CA . THR A 1 172 ? -12.164 14.380 -1.911 1.00 89.88 172 THR A CA 1
ATOM 1373 C C . THR A 1 172 ? -11.248 14.399 -3.134 1.00 89.88 172 THR A C 1
ATOM 1375 O O . THR A 1 172 ? -11.379 15.293 -3.969 1.00 89.88 172 THR A O 1
ATOM 1378 N N . ALA A 1 173 ? -10.300 13.463 -3.233 1.00 85.31 173 ALA A N 1
ATOM 1379 C CA . ALA A 1 173 ? -9.435 13.363 -4.397 1.00 85.31 173 ALA A CA 1
ATOM 1380 C C . ALA A 1 173 ? -10.275 13.077 -5.648 1.00 85.31 173 ALA A C 1
ATOM 1382 O O . ALA A 1 173 ? -11.301 12.394 -5.587 1.00 85.31 173 ALA A O 1
ATOM 1383 N N . VAL A 1 174 ? -9.837 13.611 -6.789 1.00 76.75 174 VAL A N 1
ATOM 1384 C CA . VAL A 1 174 ? -10.463 13.293 -8.074 1.00 76.75 174 VAL A CA 1
ATOM 1385 C C . VAL A 1 174 ? -10.374 11.780 -8.282 1.00 76.75 174 VAL A C 1
ATOM 1387 O O . VAL A 1 174 ? -9.395 11.151 -7.876 1.00 76.75 174 VAL A O 1
ATOM 1390 N N . ALA A 1 175 ? -11.424 11.187 -8.857 1.00 74.19 175 ALA A N 1
ATOM 1391 C CA . ALA A 1 175 ? -11.413 9.770 -9.189 1.00 74.19 175 ALA A CA 1
ATOM 1392 C C . ALA A 1 175 ? -10.158 9.458 -10.013 1.00 74.19 175 ALA A C 1
ATOM 1394 O O . ALA A 1 175 ? -9.866 10.177 -10.965 1.00 74.19 175 ALA A O 1
ATOM 1395 N N . VAL A 1 176 ? -9.433 8.409 -9.619 1.00 76.69 176 VAL A N 1
ATOM 1396 C CA . VAL A 1 176 ? -8.204 7.981 -10.293 1.00 76.69 176 VAL A CA 1
ATOM 1397 C C . VAL A 1 176 ? -8.496 7.795 -11.781 1.00 76.69 176 VAL A C 1
ATOM 1399 O O . VAL A 1 176 ? -9.326 6.956 -12.143 1.00 76.69 176 VAL A O 1
ATOM 1402 N N . ASP A 1 177 ? -7.839 8.586 -12.631 1.00 78.12 177 ASP A N 1
ATOM 1403 C CA . ASP A 1 177 ? -7.995 8.470 -14.079 1.00 78.12 177 ASP A CA 1
ATOM 1404 C C . ASP A 1 177 ? -7.322 7.168 -14.547 1.00 78.12 177 ASP A C 1
ATOM 1406 O O . ASP A 1 177 ? -6.216 6.816 -14.125 1.00 78.12 177 ASP A O 1
ATOM 1410 N N . GLY A 1 178 ? -7.976 6.447 -15.460 1.00 79.81 178 GLY A N 1
ATOM 1411 C CA . GLY A 1 178 ? -7.380 5.292 -16.126 1.00 79.81 178 GLY A CA 1
ATOM 1412 C C . GLY A 1 178 ? -6.056 5.641 -16.811 1.00 79.81 178 GLY A C 1
ATOM 1413 O O . GLY A 1 178 ? -5.160 4.794 -16.862 1.00 79.81 178 GLY A O 1
ATOM 1414 N N . ASN A 1 179 ? -5.882 6.887 -17.265 1.00 84.88 179 ASN A N 1
ATOM 1415 C CA . ASN A 1 179 ? -4.611 7.356 -17.818 1.00 84.88 179 ASN A CA 1
ATOM 1416 C C . ASN A 1 179 ? -3.484 7.386 -16.782 1.00 84.88 179 ASN A C 1
ATOM 1418 O O . ASN A 1 179 ? -2.373 6.991 -17.125 1.00 84.88 179 ASN A O 1
ATOM 1422 N N . GLU A 1 180 ? -3.748 7.778 -15.531 1.00 85.25 180 GLU A N 1
ATOM 1423 C CA . GLU A 1 180 ? -2.735 7.806 -14.465 1.00 85.25 180 GLU A CA 1
ATOM 1424 C C . GLU A 1 180 ? -2.269 6.392 -14.112 1.00 85.25 180 GLU A C 1
ATOM 1426 O O . GLU A 1 180 ? -1.068 6.129 -14.045 1.00 85.25 180 GLU A O 1
ATOM 1431 N N . LEU A 1 181 ? -3.206 5.449 -13.965 1.00 86.12 181 LEU A N 1
ATOM 1432 C CA . LEU A 1 181 ? -2.871 4.044 -13.715 1.00 86.12 181 LEU A CA 1
ATOM 1433 C C . LEU A 1 181 ? -2.132 3.418 -14.907 1.00 86.12 181 LEU A C 1
ATOM 1435 O O . LEU A 1 181 ? -1.204 2.635 -14.722 1.00 86.12 181 LEU A O 1
ATOM 1439 N N . THR A 1 182 ? -2.509 3.769 -16.139 1.00 88.44 182 THR A N 1
ATOM 1440 C CA . THR A 1 182 ? -1.815 3.281 -17.341 1.00 88.44 182 THR A CA 1
ATOM 1441 C C . THR A 1 182 ? -0.424 3.903 -17.472 1.00 88.44 182 THR A C 1
ATOM 1443 O O . THR A 1 182 ? 0.525 3.225 -17.860 1.00 88.44 182 THR A O 1
ATOM 1446 N N . ALA A 1 183 ? -0.270 5.186 -17.138 1.00 89.19 183 ALA A N 1
ATOM 1447 C CA . ALA A 1 183 ? 1.027 5.849 -17.087 1.00 89.19 183 ALA A CA 1
ATOM 1448 C C . ALA A 1 183 ? 1.934 5.178 -16.049 1.00 89.19 183 ALA A C 1
ATOM 1450 O O . ALA A 1 183 ? 3.103 4.927 -16.331 1.00 89.19 183 ALA A O 1
ATOM 1451 N N . GLN A 1 184 ? 1.392 4.803 -14.890 1.00 88.69 184 GLN A N 1
ATOM 1452 C CA . GLN A 1 184 ? 2.151 4.067 -13.887 1.00 88.69 184 GLN A CA 1
ATOM 1453 C C . GLN A 1 184 ? 2.600 2.682 -14.387 1.00 88.69 184 GLN A C 1
ATOM 1455 O O . GLN A 1 184 ? 3.770 2.329 -14.246 1.00 88.69 184 GLN A O 1
ATOM 1460 N N . GLN A 1 185 ? 1.727 1.938 -15.069 1.00 90.50 185 GLN A N 1
ATOM 1461 C CA . GLN A 1 185 ? 2.106 0.666 -15.690 1.00 90.50 185 GLN A CA 1
ATOM 1462 C C . GLN A 1 185 ? 3.263 0.824 -16.678 1.00 90.50 185 GLN A C 1
ATOM 1464 O O . GLN A 1 185 ? 4.205 0.032 -16.653 1.00 90.50 185 GLN A O 1
ATOM 1469 N N . TRP A 1 186 ? 3.214 1.847 -17.536 1.00 92.19 186 TRP A N 1
ATOM 1470 C CA . TRP A 1 186 ? 4.306 2.144 -18.465 1.00 92.19 186 TRP A CA 1
ATOM 1471 C C . TRP A 1 186 ? 5.598 2.511 -17.737 1.00 92.19 186 TRP A C 1
ATOM 1473 O O . TRP A 1 186 ? 6.674 2.104 -18.173 1.00 92.19 186 TRP A O 1
ATOM 1483 N N . PHE A 1 187 ? 5.508 3.230 -16.617 1.00 93.06 187 PHE A N 1
ATOM 1484 C CA . PHE A 1 187 ? 6.668 3.543 -15.791 1.00 93.06 187 PHE A CA 1
ATOM 1485 C C . PHE A 1 187 ? 7.339 2.267 -15.264 1.00 93.06 187 PHE A C 1
ATOM 1487 O O . PHE A 1 187 ? 8.536 2.085 -15.482 1.00 93.06 187 PHE A O 1
ATOM 1494 N N . GLU A 1 188 ? 6.586 1.350 -14.653 1.00 92.88 188 GLU A N 1
ATOM 1495 C CA . GLU A 1 188 ? 7.151 0.099 -14.124 1.00 92.88 188 GLU A CA 1
ATOM 1496 C C . GLU A 1 188 ? 7.659 -0.843 -15.225 1.00 92.88 188 GLU A C 1
ATOM 1498 O O . GLU A 1 188 ? 8.669 -1.528 -15.050 1.00 92.88 188 GLU A O 1
ATOM 1503 N N . GLN A 1 189 ? 7.013 -0.855 -16.396 1.00 91.19 189 GLN A N 1
ATOM 1504 C CA . GLN A 1 189 ? 7.528 -1.579 -17.563 1.00 91.19 189 GLN A CA 1
ATOM 1505 C C . GLN A 1 189 ? 8.875 -1.011 -18.025 1.00 91.19 189 GLN A C 1
ATOM 1507 O O . GLN A 1 189 ? 9.804 -1.772 -18.288 1.00 91.19 189 GLN A O 1
ATOM 1512 N N . GLY A 1 190 ? 9.007 0.317 -18.088 1.00 91.56 190 GLY A N 1
ATOM 1513 C CA . GLY A 1 190 ? 10.271 0.984 -18.402 1.00 91.56 190 GLY A CA 1
ATOM 1514 C C . GLY A 1 190 ? 11.350 0.741 -17.346 1.00 91.56 190 GLY A C 1
ATOM 1515 O O . GLY A 1 190 ? 12.514 0.542 -17.694 1.00 91.56 190 GLY A O 1
ATOM 1516 N N . PHE A 1 191 ? 10.969 0.691 -16.068 1.00 89.56 191 PHE A N 1
ATOM 1517 C CA . PHE A 1 191 ? 11.877 0.363 -14.969 1.00 89.56 191 PHE A CA 1
ATOM 1518 C C . PHE A 1 191 ? 12.459 -1.050 -15.126 1.00 89.56 191 PHE A C 1
ATOM 1520 O O . PHE A 1 191 ? 13.676 -1.232 -15.053 1.00 89.56 191 PHE A O 1
ATOM 1527 N N . ASN A 1 192 ? 11.604 -2.031 -15.429 1.00 88.56 192 ASN A N 1
ATOM 1528 C CA . ASN A 1 192 ? 11.992 -3.433 -15.604 1.00 88.56 192 ASN A CA 1
ATOM 1529 C C . ASN A 1 192 ? 12.680 -3.755 -16.934 1.00 88.56 192 ASN A C 1
ATOM 1531 O O . ASN A 1 192 ? 13.352 -4.784 -17.037 1.00 88.56 192 ASN A O 1
ATOM 1535 N N . ALA A 1 193 ? 12.490 -2.937 -17.968 1.00 89.62 193 ALA A N 1
ATOM 1536 C CA . ALA A 1 193 ? 13.073 -3.198 -19.275 1.00 89.62 193 ALA A CA 1
ATOM 1537 C C . ALA A 1 193 ? 14.609 -3.228 -19.194 1.00 89.62 193 ALA A C 1
ATOM 1539 O O . ALA A 1 193 ? 15.238 -2.382 -18.564 1.00 89.62 193 ALA A O 1
ATOM 1540 N N . THR A 1 194 ? 15.247 -4.190 -19.856 1.00 89.69 194 THR A N 1
ATOM 1541 C CA . THR A 1 194 ? 16.717 -4.236 -19.961 1.00 89.69 194 THR A CA 1
ATOM 1542 C C . THR A 1 194 ? 17.226 -3.501 -21.197 1.00 89.69 194 THR A C 1
ATOM 1544 O O . THR A 1 194 ? 18.334 -2.971 -21.179 1.00 89.69 194 THR A O 1
ATOM 1547 N N . ASP A 1 195 ? 16.420 -3.457 -22.262 1.00 94.12 195 ASP A N 1
ATOM 1548 C CA . ASP A 1 195 ? 16.759 -2.794 -23.520 1.00 94.12 195 ASP A CA 1
ATOM 1549 C C . ASP A 1 195 ? 16.567 -1.265 -23.425 1.00 94.12 195 ASP A C 1
ATOM 1551 O O . ASP A 1 195 ? 15.478 -0.808 -23.065 1.00 94.12 195 ASP A O 1
ATOM 1555 N N . PRO A 1 196 ? 17.585 -0.447 -23.758 1.00 94.19 196 PRO A N 1
ATOM 1556 C CA . PRO A 1 196 ? 17.472 1.008 -23.693 1.00 94.19 196 PRO A CA 1
ATOM 1557 C C . PRO A 1 196 ? 16.380 1.605 -24.589 1.00 94.19 196 PRO A C 1
ATOM 1559 O O . PRO A 1 196 ? 15.756 2.588 -24.188 1.00 94.19 196 PRO A O 1
ATOM 1562 N N . ASN A 1 197 ? 16.120 1.039 -25.774 1.00 95.00 197 ASN A N 1
ATOM 1563 C CA . ASN A 1 197 ? 15.082 1.572 -26.664 1.00 95.00 197 ASN A CA 1
ATOM 1564 C C . ASN A 1 197 ? 13.692 1.316 -26.084 1.00 95.00 197 ASN A C 1
ATOM 1566 O O . ASN A 1 197 ? 12.835 2.199 -26.113 1.00 95.00 197 ASN A O 1
ATOM 1570 N N . GLU A 1 198 ? 13.495 0.142 -25.490 1.00 94.06 198 GLU A N 1
ATOM 1571 C CA . GLU A 1 198 ? 12.279 -0.194 -24.762 1.00 94.06 198 GLU A CA 1
ATOM 1572 C C . GLU A 1 198 ? 12.059 0.734 -23.560 1.00 94.06 198 GLU A C 1
ATOM 1574 O O . GLU A 1 198 ? 10.952 1.240 -23.378 1.00 94.06 198 GLU A O 1
ATOM 1579 N N . LYS A 1 199 ? 13.112 1.064 -22.794 1.00 94.31 199 LYS A N 1
ATOM 1580 C CA . LYS A 1 199 ? 13.013 2.072 -21.719 1.00 94.31 199 LYS A CA 1
ATOM 1581 C C . LYS A 1 199 ? 12.518 3.415 -22.243 1.00 94.31 199 LYS A C 1
ATOM 1583 O O . LYS A 1 199 ? 11.586 3.994 -21.684 1.00 94.31 199 LYS A O 1
ATOM 1588 N N . VAL A 1 200 ? 13.133 3.908 -23.321 1.00 95.00 200 VAL A N 1
ATOM 1589 C CA . VAL A 1 200 ? 12.758 5.187 -23.944 1.00 95.00 200 VAL A CA 1
ATOM 1590 C C . VAL A 1 200 ? 11.308 5.149 -24.418 1.00 95.00 200 VAL A C 1
ATOM 1592 O O . VAL A 1 200 ? 10.566 6.102 -24.176 1.00 95.00 200 VAL A O 1
ATOM 1595 N N . ARG A 1 201 ? 10.880 4.047 -25.044 1.00 95.38 201 ARG A N 1
ATOM 1596 C CA . ARG A 1 201 ? 9.495 3.846 -25.485 1.00 95.38 201 ARG A CA 1
ATOM 1597 C C . ARG A 1 201 ? 8.525 3.913 -24.309 1.00 95.38 201 ARG A C 1
ATOM 1599 O O . ARG A 1 201 ? 7.594 4.713 -24.349 1.00 95.38 201 ARG A O 1
ATOM 1606 N N . CYS A 1 202 ? 8.769 3.135 -23.258 1.00 95.00 202 CYS A N 1
ATOM 1607 C CA . CYS A 1 202 ? 7.929 3.101 -22.064 1.00 95.00 202 CYS A CA 1
ATOM 1608 C C . CYS A 1 202 ? 7.801 4.485 -21.418 1.00 95.00 202 CYS A C 1
ATOM 1610 O O . CYS A 1 202 ? 6.690 4.974 -21.236 1.00 95.00 202 CYS A O 1
ATOM 1612 N N . TYR A 1 203 ? 8.913 5.175 -21.152 1.00 93.81 203 TYR A N 1
ATOM 1613 C CA . TYR A 1 203 ? 8.863 6.510 -20.547 1.00 93.81 203 TYR A CA 1
ATOM 1614 C C . TYR A 1 203 ? 8.232 7.569 -21.464 1.00 93.81 203 TYR A C 1
ATOM 1616 O O . TYR A 1 203 ? 7.573 8.485 -20.976 1.00 93.81 203 TYR A O 1
ATOM 1624 N N . SER A 1 204 ? 8.342 7.422 -22.786 1.00 94.12 204 SER A N 1
ATOM 1625 C CA . SER A 1 204 ? 7.617 8.281 -23.735 1.00 94.12 204 SER A CA 1
ATOM 1626 C C . SER A 1 204 ? 6.097 8.085 -23.641 1.00 94.12 204 SER A C 1
ATOM 1628 O O . SER A 1 204 ? 5.340 9.052 -23.723 1.00 94.12 204 SER A O 1
ATOM 1630 N N . GLU A 1 205 ? 5.638 6.848 -23.432 1.00 94.69 205 GLU A N 1
ATOM 1631 C CA . GLU A 1 205 ? 4.220 6.530 -23.216 1.00 94.69 205 GLU A CA 1
ATOM 1632 C C . GLU A 1 205 ? 3.687 7.057 -21.872 1.00 94.69 205 GLU A C 1
ATOM 1634 O O . GLU A 1 205 ? 2.508 7.419 -21.802 1.00 94.69 205 GLU A O 1
ATOM 1639 N N . VAL A 1 206 ? 4.537 7.148 -20.837 1.00 92.12 206 VAL A N 1
ATOM 1640 C CA . VAL A 1 206 ? 4.214 7.829 -19.567 1.00 92.12 206 VAL A CA 1
ATOM 1641 C C . VAL A 1 206 ? 3.929 9.306 -19.830 1.00 92.12 206 VAL A C 1
ATOM 1643 O O . VAL A 1 206 ? 2.857 9.798 -19.489 1.00 92.12 206 VAL A O 1
ATOM 1646 N N . ILE A 1 207 ? 4.864 10.001 -20.486 1.00 91.56 207 ILE A N 1
ATOM 1647 C CA . ILE A 1 207 ? 4.760 11.442 -20.759 1.00 91.56 207 ILE A CA 1
ATOM 1648 C C . ILE A 1 207 ? 3.500 11.751 -21.576 1.00 91.56 207 ILE A C 1
ATOM 1650 O O . ILE A 1 207 ? 2.771 12.674 -21.234 1.00 91.56 207 ILE A O 1
ATOM 1654 N N . ARG A 1 208 ? 3.197 10.950 -22.608 1.00 92.44 208 ARG A N 1
ATOM 1655 C CA . ARG A 1 208 ? 2.009 11.144 -23.462 1.00 92.44 208 ARG A CA 1
ATOM 1656 C C . ARG A 1 208 ? 0.679 11.045 -22.704 1.00 92.44 208 ARG A C 1
ATOM 1658 O O . ARG A 1 208 ? -0.318 11.569 -23.175 1.00 92.44 208 ARG A O 1
ATOM 1665 N N . ARG A 1 209 ? 0.630 10.314 -21.590 1.00 88.44 209 ARG A N 1
ATOM 1666 C CA . ARG A 1 209 ? -0.609 10.108 -20.819 1.00 88.44 209 ARG A CA 1
ATOM 1667 C C . ARG A 1 209 ? -0.829 11.148 -19.734 1.00 88.44 209 ARG A C 1
ATOM 1669 O O . ARG A 1 209 ? -1.950 11.270 -19.258 1.00 88.44 209 ARG A O 1
ATOM 1676 N N . LEU A 1 210 ? 0.231 11.840 -19.327 1.00 85.56 210 LEU A N 1
ATOM 1677 C CA . LEU A 1 210 ? 0.199 12.819 -18.241 1.00 85.56 210 LEU A CA 1
ATOM 1678 C C . LEU A 1 210 ? 0.233 14.275 -18.738 1.00 85.56 210 LEU A C 1
ATOM 1680 O O . LEU A 1 210 ? 0.087 15.182 -17.920 1.00 85.56 210 LEU A O 1
ATOM 1684 N N . LEU A 1 211 ? 0.441 14.497 -20.042 1.00 81.56 211 LEU A N 1
ATOM 1685 C CA . LEU A 1 211 ? 0.442 15.802 -20.719 1.00 81.56 211 LEU A CA 1
ATOM 1686 C C . LEU A 1 211 ? -0.664 15.863 -21.773 1.00 81.56 211 LEU A C 1
ATOM 1688 O O . LEU A 1 211 ? -1.284 16.943 -21.889 1.00 81.56 211 LEU A O 1
#